Protein AF-A0A2J8BA28-F1 (afdb_monomer)

InterPro domains:
  IPR006116 2-5OAS/ClassI-CCAase, nucleotidyltransferase domain [cd05400] (15-157)
  IPR043519 Nucleotidyltransferase superfamily [G3DSA:3.30.460.10] (14-136)
  IPR043519 Nucleotidyltransferase superfamily [SSF81301] (4-135)

Structure (mmCIF, N/CA/C/O backbone):
data_AF-A0A2J8BA28-F1
#
_entry.id   AF-A0A2J8BA28-F1
#
loop_
_atom_site.group_PDB
_atom_site.id
_atom_site.type_symbol
_atom_site.label_atom_id
_atom_site.label_alt_id
_atom_site.label_comp_id
_atom_site.label_asym_id
_atom_site.label_entity_id
_atom_site.label_seq_id
_atom_site.pdbx_PDB_ins_code
_atom_site.Cartn_x
_atom_site.Cartn_y
_atom_site.Cartn_z
_atom_site.occupancy
_atom_site.B_iso_or_equiv
_atom_site.auth_seq_id
_atom_site.auth_comp_id
_atom_site.auth_asym_id
_atom_site.auth_atom_id
_atom_site.pdbx_PDB_model_num
ATOM 1 N N . MET A 1 1 ? 7.007 0.256 -25.181 1.00 85.31 1 MET A N 1
ATOM 2 C CA . MET A 1 1 ? 6.459 1.461 -24.519 1.00 85.31 1 MET A CA 1
ATOM 3 C C . MET A 1 1 ? 7.420 1.909 -23.429 1.00 85.31 1 MET A C 1
ATOM 5 O O . MET A 1 1 ? 7.260 1.535 -22.273 1.00 85.31 1 MET A O 1
ATOM 9 N N . ARG A 1 2 ? 8.411 2.719 -23.815 1.00 85.56 2 ARG A N 1
ATOM 10 C CA . ARG A 1 2 ? 9.458 3.209 -22.907 1.00 85.56 2 ARG A CA 1
ATOM 11 C C . ARG A 1 2 ? 8.907 3.965 -21.703 1.00 85.56 2 ARG A C 1
ATOM 13 O O . ARG A 1 2 ? 7.824 4.561 -21.773 1.00 85.56 2 ARG A O 1
ATOM 20 N N . LEU A 1 3 ? 9.704 3.984 -20.638 1.00 89.00 3 LEU A N 1
ATOM 21 C CA . LEU A 1 3 ? 9.390 4.611 -19.368 1.00 89.00 3 LEU A CA 1
ATOM 22 C C . LEU A 1 3 ? 8.894 6.047 -19.559 1.00 89.00 3 LEU A C 1
ATOM 24 O O . LEU A 1 3 ? 9.547 6.901 -20.162 1.00 89.00 3 LEU A O 1
ATOM 28 N N . ARG A 1 4 ? 7.736 6.324 -18.962 1.00 85.38 4 ARG A N 1
ATOM 29 C CA . ARG A 1 4 ? 7.157 7.665 -18.854 1.00 85.38 4 ARG A CA 1
ATOM 30 C C . ARG A 1 4 ? 7.049 8.055 -17.395 1.00 85.38 4 ARG A C 1
ATOM 32 O O . ARG A 1 4 ? 6.634 7.244 -16.567 1.00 85.38 4 ARG A O 1
ATOM 39 N N . ARG A 1 5 ? 7.377 9.314 -17.100 1.00 85.12 5 ARG A N 1
ATOM 40 C CA . ARG A 1 5 ? 7.100 9.892 -15.788 1.00 85.12 5 ARG A CA 1
ATOM 41 C C . ARG A 1 5 ? 5.606 10.102 -15.637 1.00 85.12 5 ARG A C 1
ATOM 43 O O . ARG A 1 5 ? 4.943 10.676 -16.495 1.00 85.12 5 ARG A O 1
ATOM 50 N N . TYR A 1 6 ? 5.114 9.618 -14.515 1.00 78.62 6 TYR A N 1
ATOM 51 C CA . TYR A 1 6 ? 3.730 9.703 -14.103 1.00 78.62 6 TYR A CA 1
ATOM 52 C C . TYR A 1 6 ? 3.668 10.626 -12.888 1.00 78.62 6 TYR A C 1
ATOM 54 O O . TYR A 1 6 ? 3.430 10.213 -11.747 1.00 78.62 6 TYR A O 1
ATOM 62 N N . ASP A 1 7 ? 3.979 11.892 -13.150 1.00 74.38 7 ASP A N 1
ATOM 63 C CA . ASP A 1 7 ? 3.896 12.959 -12.165 1.00 74.38 7 ASP A CA 1
ATOM 64 C C . ASP A 1 7 ? 2.427 13.381 -12.054 1.00 74.38 7 ASP A C 1
ATOM 66 O O . ASP A 1 7 ? 1.753 13.593 -13.057 1.00 74.38 7 ASP A O 1
ATOM 70 N N . ASN A 1 8 ? 1.906 13.472 -10.828 1.00 75.56 8 ASN A N 1
ATOM 71 C CA . ASN A 1 8 ? 0.516 13.859 -10.556 1.00 75.56 8 ASN A CA 1
ATOM 72 C C . ASN A 1 8 ? -0.584 12.951 -11.145 1.00 75.56 8 ASN A C 1
ATOM 74 O O . ASN A 1 8 ? -1.651 13.451 -11.484 1.00 75.56 8 ASN A O 1
ATOM 78 N N . VAL A 1 9 ? -0.375 11.627 -11.200 1.00 85.31 9 VAL A N 1
ATOM 79 C CA . VAL A 1 9 ? -1.410 10.684 -11.695 1.00 85.31 9 VAL A CA 1
ATOM 80 C C . VAL A 1 9 ? -2.738 10.819 -10.959 1.00 85.31 9 VAL A C 1
ATOM 82 O O . VAL A 1 9 ? -3.794 10.758 -11.576 1.00 85.31 9 VAL A O 1
ATOM 85 N N . ILE A 1 10 ? -2.682 11.012 -9.640 1.00 89.81 10 ILE A N 1
ATOM 86 C CA . ILE A 1 10 ? -3.861 11.297 -8.823 1.00 89.81 10 ILE A CA 1
ATOM 87 C C . ILE A 1 10 ? -4.051 12.821 -8.810 1.00 89.81 10 ILE A C 1
ATOM 89 O O . ILE A 1 10 ? -3.167 13.505 -8.280 1.00 89.81 10 ILE A O 1
ATOM 93 N N . PRO A 1 11 ? -5.153 13.364 -9.361 1.00 92.19 11 PRO A N 1
ATOM 94 C CA . PRO A 1 11 ? -5.393 14.806 -9.432 1.00 92.19 11 PRO A CA 1
ATOM 95 C C . PRO A 1 11 ? -5.398 15.499 -8.061 1.00 92.19 11 PRO A C 1
ATOM 97 O O . PRO A 1 11 ? -5.722 14.883 -7.045 1.00 92.19 11 PRO A O 1
ATOM 100 N N . ASN A 1 12 ? -5.062 16.794 -8.027 1.00 93.00 12 ASN A N 1
ATOM 101 C CA . ASN A 1 12 ? -4.996 17.583 -6.786 1.00 93.00 12 ASN A CA 1
ATOM 102 C C . ASN A 1 12 ? -6.308 17.560 -5.992 1.00 93.00 12 ASN A C 1
ATOM 104 O O . ASN A 1 12 ? -6.286 17.277 -4.800 1.00 93.00 12 ASN A O 1
ATOM 108 N N . ASP A 1 13 ? -7.443 17.781 -6.653 1.00 94.62 13 ASP A N 1
ATOM 109 C CA . ASP A 1 13 ? -8.761 17.800 -6.011 1.00 94.62 13 ASP A CA 1
ATOM 110 C C . ASP A 1 13 ? -9.117 16.443 -5.376 1.00 94.62 13 ASP A C 1
ATOM 112 O O . ASP A 1 13 ? -9.747 16.378 -4.318 1.00 94.62 13 ASP A O 1
ATOM 116 N N . ILE A 1 14 ? -8.668 15.344 -5.989 1.00 95.12 14 ILE A N 1
ATOM 117 C CA . ILE A 1 14 ? -8.808 13.997 -5.435 1.00 95.12 14 ILE A CA 1
ATOM 118 C C . ILE A 1 14 ? -7.892 13.817 -4.221 1.00 95.12 14 ILE A C 1
ATOM 120 O O . ILE A 1 14 ? -8.341 13.309 -3.193 1.00 95.12 14 ILE A O 1
ATOM 124 N N . ARG A 1 15 ? -6.635 14.273 -4.289 1.00 94.81 15 ARG A N 1
ATOM 125 C CA . ARG A 1 15 ? -5.705 14.231 -3.145 1.00 94.81 15 ARG A CA 1
ATOM 126 C C . ARG A 1 15 ? -6.213 15.045 -1.956 1.00 94.81 15 ARG A C 1
ATOM 128 O O . ARG A 1 15 ? -6.083 14.590 -0.820 1.00 94.81 15 ARG A O 1
ATOM 135 N N . ASP A 1 16 ? -6.850 16.184 -2.203 1.00 96.56 16 ASP A N 1
ATOM 136 C CA . ASP A 1 16 ? -7.459 17.008 -1.157 1.00 96.56 16 ASP A CA 1
ATOM 137 C C . ASP A 1 16 ? -8.614 16.270 -0.466 1.00 96.56 16 ASP A C 1
ATOM 139 O O . ASP A 1 16 ? -8.685 16.234 0.767 1.00 96.56 16 ASP A O 1
ATOM 143 N N . LYS A 1 17 ? -9.476 15.589 -1.237 1.00 97.06 17 LYS A N 1
ATOM 144 C CA . LYS A 1 17 ? -10.536 14.723 -0.686 1.00 97.06 17 LYS A CA 1
ATOM 145 C C . LYS A 1 17 ? -9.962 13.566 0.130 1.00 97.06 17 LYS A C 1
ATOM 147 O O . LYS A 1 17 ? -10.473 13.285 1.216 1.00 97.06 17 LYS A O 1
ATOM 152 N N . VAL A 1 18 ? -8.911 12.909 -0.367 1.00 97.31 18 VAL A N 1
ATOM 153 C CA . VAL A 1 18 ? -8.211 11.830 0.350 1.00 97.31 18 VAL A CA 1
ATOM 154 C C . VAL A 1 18 ? -7.652 12.349 1.673 1.00 97.31 18 VAL A C 1
ATOM 156 O O . VAL A 1 18 ? -7.937 11.768 2.716 1.00 97.31 18 VAL A O 1
ATOM 159 N N . SER A 1 19 ? -6.934 13.473 1.658 1.00 97.31 19 SER A N 1
ATOM 160 C CA . SER A 1 19 ? -6.355 14.101 2.852 1.00 97.31 19 SER A CA 1
ATOM 161 C C . SER A 1 19 ? -7.423 14.469 3.885 1.00 97.31 19 SER A C 1
ATOM 163 O O . SER A 1 19 ? -7.298 14.135 5.065 1.00 97.31 19 SER A O 1
ATOM 165 N N . LEU A 1 20 ? -8.525 15.085 3.447 1.00 97.81 20 LEU A N 1
ATOM 166 C CA . LEU A 1 20 ? -9.645 15.430 4.323 1.00 97.81 20 LEU A CA 1
ATOM 167 C C . LEU A 1 20 ? -10.275 14.190 4.974 1.00 97.81 20 LEU A C 1
ATOM 169 O O . LEU A 1 20 ? -10.616 14.215 6.158 1.00 97.81 20 LEU A O 1
ATOM 173 N N . ARG A 1 21 ? -10.462 13.110 4.209 1.00 97.69 21 ARG A N 1
ATOM 174 C CA . ARG A 1 21 ? -11.076 11.870 4.707 1.00 97.69 21 ARG A CA 1
ATOM 175 C C . ARG A 1 21 ? -10.149 11.101 5.633 1.00 97.69 21 ARG A C 1
ATOM 177 O O . ARG A 1 21 ? -10.598 10.672 6.690 1.00 97.69 21 ARG A O 1
ATOM 184 N N . TYR A 1 22 ? -8.869 11.017 5.284 1.00 97.88 22 TYR A N 1
ATOM 185 C CA . TYR A 1 22 ? -7.823 10.479 6.145 1.00 97.88 22 TYR A CA 1
ATOM 186 C C . TYR A 1 22 ? -7.852 11.151 7.520 1.00 97.88 22 TYR A C 1
ATOM 188 O O . TYR A 1 22 ? -8.071 10.477 8.518 1.00 97.88 22 TYR A O 1
ATOM 196 N N . LYS A 1 23 ? -7.777 12.489 7.570 1.00 98.44 23 LYS A N 1
ATOM 197 C CA . LYS A 1 23 ? -7.794 13.259 8.827 1.00 98.44 23 LYS A CA 1
ATOM 198 C C . LYS A 1 23 ? -9.016 12.963 9.694 1.00 98.44 23 LYS A C 1
ATOM 200 O O . LYS A 1 23 ? -8.907 12.819 10.908 1.00 98.44 23 LYS A O 1
ATOM 205 N N . LYS A 1 24 ? -10.191 12.840 9.074 1.00 98.19 24 LYS A N 1
ATOM 206 C CA . LYS A 1 24 ? -11.442 12.496 9.767 1.00 98.19 24 LYS A CA 1
ATOM 207 C C . LYS A 1 24 ? -11.441 11.062 10.306 1.00 98.19 24 LYS A C 1
ATOM 209 O O . LYS A 1 24 ? -11.891 10.858 11.431 1.00 98.19 24 LYS A O 1
ATOM 214 N N . ILE A 1 25 ? -10.930 10.094 9.539 1.00 98.25 25 ILE A N 1
ATOM 215 C CA . ILE A 1 25 ? -10.741 8.704 9.992 1.00 98.25 25 ILE A CA 1
ATOM 216 C C . ILE A 1 25 ? -9.763 8.670 11.175 1.00 98.25 25 ILE A C 1
ATOM 218 O O . ILE A 1 25 ? -10.079 8.103 12.218 1.00 98.25 25 ILE A O 1
ATOM 222 N N . THR A 1 26 ? -8.617 9.340 11.05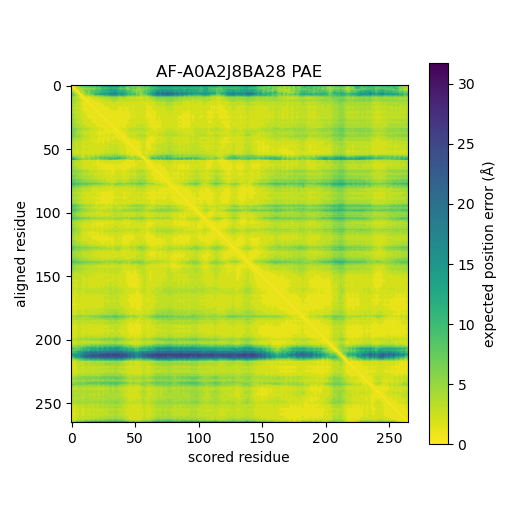9 1.00 98.56 26 THR A N 1
ATOM 223 C CA . THR A 1 26 ? -7.627 9.468 12.134 1.00 98.56 26 THR A CA 1
ATOM 224 C C . THR A 1 26 ? -8.247 10.051 13.399 1.00 98.56 26 THR A C 1
ATOM 226 O O . THR A 1 26 ? -8.114 9.475 14.476 1.00 98.56 26 THR A O 1
ATOM 229 N N . LYS A 1 27 ? -8.989 11.154 13.274 1.00 98.56 27 LYS A N 1
ATOM 230 C CA . LYS A 1 27 ? -9.634 11.824 14.405 1.00 98.56 27 LYS A CA 1
ATOM 231 C C . LYS A 1 27 ? -10.621 10.933 15.139 1.00 98.56 27 LYS A C 1
ATOM 233 O O . LYS A 1 27 ? -10.616 10.905 16.364 1.00 98.56 27 LYS A O 1
ATOM 238 N N . VAL A 1 28 ? -11.485 10.216 14.420 1.00 98.06 28 VAL A N 1
ATOM 239 C CA . VAL A 1 28 ? -12.506 9.387 15.075 1.00 98.06 28 VAL A CA 1
ATOM 240 C C . VAL A 1 28 ? -11.895 8.175 15.777 1.00 98.06 28 VAL A C 1
ATOM 242 O O . VAL A 1 28 ? -12.340 7.822 16.864 1.00 98.06 28 VAL A O 1
ATOM 245 N N . ILE A 1 29 ? -10.824 7.602 15.223 1.00 98.25 29 ILE A N 1
ATOM 246 C CA . ILE A 1 29 ? -10.046 6.554 15.896 1.00 98.25 29 ILE A CA 1
ATOM 247 C C . ILE A 1 29 ? -9.338 7.126 17.132 1.00 98.25 29 ILE A C 1
ATOM 249 O O . ILE A 1 29 ? -9.383 6.524 18.201 1.00 98.25 29 ILE A O 1
ATOM 253 N N . ASN A 1 30 ? -8.734 8.312 17.028 1.00 98.56 30 ASN A N 1
ATOM 254 C CA . ASN A 1 30 ? -8.081 8.970 18.160 1.00 98.56 30 ASN A CA 1
ATOM 255 C C . ASN A 1 30 ? -9.055 9.317 19.290 1.00 98.56 30 ASN A C 1
ATOM 257 O O . ASN A 1 30 ? -8.716 9.149 20.459 1.00 98.56 30 ASN A O 1
ATOM 261 N N . ARG A 1 31 ? -10.275 9.742 18.969 1.00 98.19 31 ARG A N 1
ATOM 262 C CA . ARG A 1 31 ? -11.314 9.972 19.979 1.00 98.19 31 ARG A CA 1
ATOM 263 C C . ARG A 1 31 ? -11.691 8.682 20.696 1.00 98.19 31 ARG A C 1
ATOM 265 O O . ARG A 1 31 ? -11.745 8.679 21.919 1.00 98.19 31 ARG A O 1
ATOM 272 N N . GLU A 1 32 ? -11.912 7.608 19.939 1.00 97.94 32 GLU A N 1
ATOM 273 C CA . GLU A 1 32 ? -12.349 6.318 20.484 1.00 97.94 32 GLU A CA 1
ATOM 274 C C . GLU A 1 32 ? -11.281 5.666 21.371 1.00 97.94 32 GLU A C 1
ATOM 276 O O . GLU A 1 32 ? -11.587 5.212 22.469 1.00 97.94 32 GLU A O 1
ATOM 281 N N . PHE A 1 33 ? -10.030 5.615 20.908 1.00 98.12 33 PHE A N 1
ATOM 282 C CA . PHE A 1 33 ? -8.997 4.793 21.547 1.00 98.12 33 PHE A CA 1
ATOM 283 C C . PHE A 1 33 ? -7.947 5.600 22.314 1.00 98.12 33 PHE A C 1
ATOM 285 O O . PHE A 1 33 ? -7.329 5.071 23.229 1.00 98.12 33 PHE A O 1
ATOM 292 N N . TRP A 1 34 ? -7.734 6.871 21.969 1.00 98.12 34 TRP A N 1
ATOM 293 C CA . TRP A 1 34 ? -6.687 7.710 22.567 1.00 98.12 34 TRP A CA 1
ATOM 294 C C . TRP A 1 34 ? -7.223 8.868 23.412 1.00 98.12 34 TRP A C 1
ATOM 296 O O . TRP A 1 34 ? -6.420 9.600 23.990 1.00 98.12 34 TRP A O 1
ATOM 306 N N . ASN A 1 35 ? -8.547 9.069 23.468 1.00 97.56 35 ASN A N 1
ATOM 307 C CA . ASN A 1 35 ? -9.167 10.264 24.048 1.00 97.56 35 ASN A CA 1
ATOM 308 C C . ASN A 1 35 ? -8.527 11.565 23.507 1.00 97.56 35 ASN A C 1
ATOM 310 O O . ASN A 1 35 ? -8.171 12.474 24.257 1.00 97.56 35 ASN A O 1
ATOM 314 N N . SER A 1 36 ? -8.307 11.619 22.188 1.00 98.19 36 SER A N 1
ATOM 315 C CA . SER A 1 36 ? -7.586 12.703 21.512 1.00 98.19 36 SER A CA 1
ATOM 316 C C . SER A 1 36 ? -8.351 13.239 20.304 1.00 98.19 36 SER A C 1
ATOM 318 O O . SER A 1 36 ? -8.960 12.494 19.542 1.00 98.19 36 SER A O 1
ATOM 320 N N . GLU A 1 37 ? -8.264 14.551 20.095 1.00 97.88 37 GLU A N 1
ATOM 321 C CA . GLU A 1 37 ? -8.871 15.271 18.967 1.00 97.88 37 GLU A CA 1
ATOM 322 C C . GLU A 1 37 ? -7.940 15.395 17.747 1.00 97.88 37 GLU A C 1
ATOM 324 O O . GLU A 1 37 ? -8.293 16.043 16.758 1.00 97.88 37 GLU A O 1
ATOM 329 N N . SER A 1 38 ? -6.739 14.807 17.810 1.00 98.12 38 SER A N 1
ATOM 330 C CA . SER A 1 38 ? -5.728 14.934 16.757 1.00 98.12 38 SER A CA 1
ATOM 331 C C . SER A 1 38 ? -6.186 14.315 15.435 1.00 98.12 38 SER A C 1
ATOM 333 O O . SER A 1 38 ? -6.630 13.170 15.377 1.00 98.12 38 SER A O 1
ATOM 335 N N . GLU A 1 39 ? -5.996 15.061 14.350 1.00 97.94 39 GLU A N 1
ATOM 336 C CA . GLU A 1 39 ? -6.265 14.635 12.970 1.00 97.94 39 GLU A CA 1
ATOM 337 C C . GLU A 1 39 ? -5.029 14.048 12.269 1.00 97.94 39 GLU A C 1
ATOM 339 O O . GLU A 1 39 ? -5.118 13.627 11.117 1.00 97.94 39 GLU A O 1
ATOM 344 N N . ILE A 1 40 ? -3.871 14.047 12.937 1.00 96.38 40 ILE A N 1
ATOM 345 C CA . ILE A 1 40 ? -2.577 13.683 12.333 1.00 96.38 40 ILE A CA 1
ATOM 346 C C . ILE A 1 40 ? -1.809 12.614 13.114 1.00 96.38 40 ILE A C 1
ATOM 348 O O . ILE A 1 40 ? -0.990 11.907 12.538 1.00 96.38 40 ILE A O 1
ATOM 352 N N . SER A 1 41 ? -2.049 12.489 14.419 1.00 97.69 41 SER A N 1
ATOM 353 C CA . SER A 1 41 ? -1.337 11.534 15.271 1.00 97.69 41 SER A CA 1
ATOM 354 C C . SER A 1 41 ? -1.882 10.114 15.093 1.00 97.69 41 SER A C 1
ATOM 356 O O . SER A 1 41 ? -3.041 9.935 14.721 1.00 97.69 41 SER A O 1
ATOM 358 N N . ASN A 1 42 ? -1.061 9.112 15.420 1.00 98.25 42 ASN A N 1
ATOM 359 C CA . ASN A 1 42 ? -1.451 7.698 15.546 1.00 98.25 42 ASN A CA 1
ATOM 360 C C . ASN A 1 42 ? -2.047 7.062 14.279 1.00 98.25 42 ASN A C 1
ATOM 362 O O . ASN A 1 42 ? -2.824 6.114 14.347 1.00 98.25 42 ASN A O 1
ATOM 366 N N . SER A 1 43 ? -1.690 7.568 13.105 1.00 98.06 43 SER A N 1
ATOM 367 C CA . SER A 1 43 ? -2.033 6.931 11.835 1.00 98.06 43 SER A CA 1
ATOM 368 C C . SER A 1 43 ? -0.984 7.254 10.786 1.00 98.06 43 SER A C 1
ATOM 370 O O . SER A 1 43 ? -0.318 8.288 10.874 1.00 98.06 43 SER A O 1
ATOM 372 N N . ILE A 1 44 ? -0.823 6.358 9.816 1.00 97.69 44 ILE A N 1
ATOM 373 C CA . ILE A 1 44 ? 0.164 6.485 8.745 1.00 97.69 44 ILE A CA 1
ATOM 374 C C . ILE A 1 44 ? -0.464 5.956 7.453 1.00 97.69 44 ILE A C 1
ATOM 376 O O . ILE A 1 44 ? -1.092 4.896 7.456 1.00 97.69 44 ILE A O 1
ATOM 380 N N . PHE A 1 45 ? -0.280 6.659 6.333 1.00 97.88 45 PHE A N 1
ATOM 381 C CA . PHE A 1 45 ? -0.526 6.065 5.017 1.00 97.88 45 PHE A CA 1
ATOM 382 C C . PHE A 1 45 ? 0.465 4.929 4.781 1.00 97.88 45 PHE A C 1
ATOM 384 O O . PHE A 1 45 ? 1.671 5.135 4.899 1.00 97.88 45 PHE A O 1
ATOM 391 N N . VAL A 1 46 ? -0.024 3.750 4.412 1.00 97.50 46 VAL A N 1
ATOM 392 C CA . VAL A 1 46 ? 0.813 2.581 4.120 1.00 97.50 46 VAL A CA 1
ATOM 393 C C . VAL A 1 46 ? 0.531 2.047 2.718 1.00 97.50 46 VAL A C 1
ATOM 395 O O . VAL A 1 46 ? -0.008 2.764 1.868 1.00 97.50 46 VAL A O 1
ATOM 398 N N . GLY A 1 47 ? 1.024 0.846 2.416 1.00 96.19 47 GLY A N 1
ATOM 399 C CA . GLY A 1 47 ? 0.849 0.227 1.111 1.00 96.19 47 GLY A CA 1
ATOM 400 C C . GLY A 1 47 ? 1.401 1.078 -0.030 1.00 96.19 47 GLY A C 1
ATOM 401 O O . GLY A 1 47 ? 2.462 1.697 0.089 1.00 96.19 47 GLY A O 1
ATOM 402 N N . SER A 1 48 ? 0.730 1.060 -1.180 1.00 96.44 48 SER A N 1
ATOM 403 C CA . SER A 1 48 ? 1.236 1.762 -2.372 1.00 96.44 48 SER A CA 1
ATOM 404 C C . SER A 1 48 ? 1.170 3.287 -2.243 1.00 96.44 48 SER A C 1
ATOM 406 O O . SER A 1 48 ? 2.029 3.988 -2.781 1.00 96.44 48 SER A O 1
ATOM 408 N N . TYR A 1 49 ? 0.195 3.806 -1.491 1.00 96.06 49 TYR A N 1
ATOM 409 C CA . TYR A 1 49 ? 0.068 5.239 -1.240 1.00 96.06 49 TYR A CA 1
ATOM 410 C C . TYR A 1 49 ? 1.208 5.730 -0.335 1.00 96.06 49 TYR A C 1
ATOM 412 O O . TYR A 1 49 ? 1.904 6.679 -0.690 1.00 96.06 49 TYR A O 1
ATOM 420 N N . GLY A 1 50 ? 1.487 5.018 0.765 1.00 96.00 50 GLY A N 1
ATOM 421 C CA . GLY A 1 50 ? 2.608 5.313 1.667 1.00 96.00 50 GLY A CA 1
ATOM 422 C C . GLY A 1 50 ? 3.985 5.173 1.009 1.00 96.00 50 GLY A C 1
ATOM 423 O O . GLY A 1 50 ? 4.882 5.976 1.259 1.00 96.00 50 GLY A O 1
ATOM 424 N N . ARG A 1 51 ? 4.152 4.204 0.098 1.00 96.56 51 ARG A N 1
ATOM 425 C CA . ARG A 1 51 ? 5.380 4.031 -0.706 1.00 96.56 51 ARG A CA 1
ATOM 426 C C . ARG A 1 51 ? 5.474 4.991 -1.896 1.00 96.56 51 ARG A C 1
ATOM 428 O O . ARG A 1 51 ? 6.453 4.950 -2.636 1.00 96.56 51 ARG A O 1
ATOM 435 N N . ASN A 1 52 ? 4.482 5.864 -2.090 1.00 95.19 52 ASN A N 1
ATOM 436 C CA . ASN A 1 52 ? 4.400 6.817 -3.198 1.00 95.19 52 ASN A CA 1
ATOM 437 C C . ASN A 1 52 ? 4.343 6.156 -4.596 1.00 95.19 52 ASN A C 1
ATOM 439 O O . ASN A 1 52 ? 4.589 6.817 -5.604 1.00 95.19 52 ASN A O 1
ATOM 443 N N . THR A 1 53 ? 3.990 4.871 -4.695 1.00 96.44 53 THR A N 1
ATOM 444 C CA . THR A 1 53 ? 3.898 4.112 -5.959 1.00 96.44 53 THR A CA 1
ATOM 445 C C . THR A 1 53 ? 2.466 3.979 -6.488 1.00 96.44 53 THR A C 1
ATOM 447 O O . THR A 1 53 ? 2.268 3.469 -7.590 1.00 96.44 53 THR A O 1
ATOM 450 N N . ALA A 1 54 ? 1.465 4.456 -5.742 1.00 95.56 54 ALA A N 1
ATOM 451 C CA . ALA A 1 54 ? 0.065 4.471 -6.166 1.00 95.56 54 ALA A CA 1
ATOM 452 C C . ALA A 1 54 ? -0.167 5.296 -7.448 1.00 95.56 54 ALA A C 1
ATOM 454 O O . ALA A 1 54 ? 0.443 6.350 -7.650 1.00 95.56 54 ALA A O 1
ATOM 455 N N . ILE A 1 55 ? -1.093 4.819 -8.287 1.00 94.62 55 ILE A N 1
ATOM 456 C CA . ILE A 1 55 ? -1.577 5.512 -9.49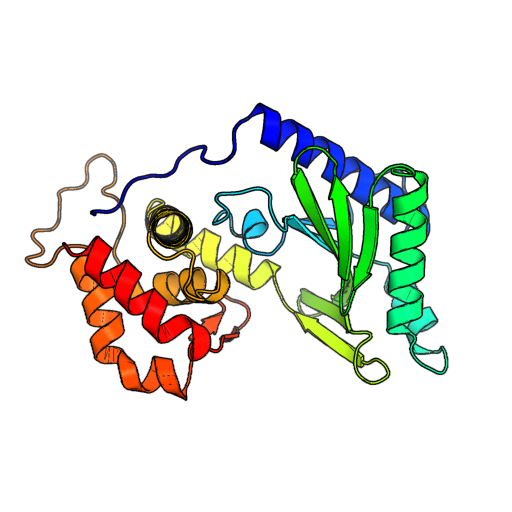6 1.00 94.62 55 ILE A CA 1
ATOM 457 C C . ILE A 1 55 ? -3.100 5.720 -9.508 1.00 94.62 55 ILE A C 1
ATOM 459 O O . ILE A 1 55 ? -3.631 6.340 -10.421 1.00 94.62 55 ILE A O 1
ATOM 463 N N . SER A 1 56 ? -3.802 5.217 -8.496 1.00 91.31 56 SER A N 1
ATOM 464 C CA . SER A 1 56 ? -5.249 5.332 -8.318 1.00 91.31 56 SER A CA 1
ATOM 465 C C . SER A 1 56 ? -5.572 5.508 -6.830 1.00 91.31 56 SER A C 1
ATOM 467 O O . SER A 1 56 ? -4.686 5.446 -5.977 1.00 91.31 56 SER A O 1
ATOM 469 N N . THR A 1 57 ? -6.849 5.734 -6.524 1.00 87.56 57 THR A N 1
ATOM 470 C CA . THR A 1 57 ? -7.386 5.839 -5.155 1.00 87.56 57 THR A CA 1
ATOM 471 C C . THR A 1 57 ? -8.259 4.647 -4.756 1.00 87.56 57 THR A C 1
ATOM 473 O O . THR A 1 57 ? -9.092 4.768 -3.857 1.00 87.56 57 THR A O 1
ATOM 476 N N . SER A 1 58 ? -8.112 3.522 -5.458 1.00 80.38 58 SER A N 1
ATOM 477 C CA . SER A 1 58 ? -8.643 2.230 -5.023 1.00 80.38 58 SER A CA 1
ATOM 478 C C . SER A 1 58 ? -7.700 1.673 -3.960 1.00 80.38 58 SER A C 1
ATOM 480 O O . SER A 1 58 ? -6.495 1.618 -4.208 1.00 80.38 58 SER A O 1
ATOM 482 N N . ASP A 1 59 ? -8.241 1.295 -2.806 1.00 85.56 59 ASP A N 1
ATOM 483 C CA . ASP A 1 59 ? -7.506 0.654 -1.708 1.00 85.56 59 ASP A CA 1
ATOM 484 C C . ASP A 1 59 ? -6.386 1.530 -1.106 1.00 85.56 59 ASP A C 1
ATOM 486 O O . ASP A 1 59 ? -5.203 1.195 -1.115 1.00 85.56 59 ASP A O 1
ATOM 490 N N . ILE A 1 60 ? -6.748 2.716 -0.599 1.00 96.81 60 ILE A N 1
ATOM 491 C CA . ILE A 1 60 ? -5.813 3.559 0.158 1.00 96.81 60 ILE A CA 1
ATOM 492 C C . ILE A 1 60 ? -5.626 2.969 1.556 1.00 96.81 60 ILE A C 1
ATOM 494 O O . ILE A 1 60 ? -6.483 3.117 2.430 1.00 96.81 60 ILE A O 1
ATOM 498 N N . ASP A 1 61 ? -4.476 2.345 1.770 1.00 97.62 61 ASP A N 1
ATOM 499 C CA . ASP A 1 61 ? -4.146 1.711 3.041 1.00 97.62 61 ASP A CA 1
ATOM 500 C C . ASP A 1 61 ? -3.764 2.742 4.117 1.00 97.62 61 ASP A C 1
ATOM 502 O O . ASP A 1 61 ? -2.878 3.586 3.929 1.00 97.62 61 ASP A O 1
ATOM 506 N N . ILE A 1 62 ? -4.400 2.642 5.282 1.00 98.06 62 ILE A N 1
ATOM 507 C CA . ILE A 1 62 ? -4.068 3.398 6.492 1.00 98.06 62 ILE A CA 1
ATOM 508 C C . ILE A 1 62 ? -3.740 2.405 7.597 1.00 98.06 62 ILE A C 1
ATOM 510 O O . ILE A 1 62 ? -4.584 1.595 7.969 1.00 98.06 62 ILE A O 1
ATOM 514 N N . LEU A 1 63 ? -2.562 2.529 8.198 1.00 98.62 63 LEU A N 1
ATOM 515 C CA . LEU A 1 63 ? -2.274 1.887 9.474 1.00 98.62 63 LEU A CA 1
ATOM 516 C C . LEU A 1 63 ? -2.697 2.832 10.599 1.00 98.62 63 LEU A C 1
ATOM 518 O O . LEU A 1 63 ? -2.201 3.954 10.685 1.00 98.62 63 LEU A O 1
ATOM 522 N N . ALA A 1 64 ? -3.621 2.390 11.448 1.00 98.62 64 ALA A N 1
ATOM 523 C CA . ALA A 1 64 ? -4.100 3.126 12.611 1.00 98.62 64 ALA A CA 1
ATOM 524 C C . ALA A 1 64 ? -3.469 2.547 13.881 1.00 98.62 64 ALA A C 1
ATOM 526 O O . ALA A 1 64 ? -3.768 1.420 14.273 1.00 98.62 64 ALA A O 1
ATOM 527 N N . VAL A 1 65 ? -2.588 3.312 14.520 1.00 98.62 65 VAL A N 1
ATOM 528 C CA . VAL A 1 65 ? -1.872 2.880 15.723 1.00 98.62 65 VAL A CA 1
ATOM 529 C C . VAL A 1 65 ? -2.797 3.025 16.925 1.00 98.62 65 VAL A C 1
ATOM 531 O O . VAL A 1 65 ? -3.276 4.119 17.218 1.00 98.62 65 VAL A O 1
ATOM 534 N N . LEU A 1 66 ? -3.046 1.930 17.632 1.00 98.69 66 LEU A N 1
ATOM 535 C CA . LEU A 1 66 ? -3.859 1.899 18.844 1.00 98.69 66 LEU A CA 1
ATOM 536 C C . LEU A 1 66 ? -2.968 1.808 20.096 1.00 98.69 66 LEU A C 1
ATOM 538 O O . LEU A 1 66 ? -1.819 1.362 19.991 1.00 98.69 66 LEU A O 1
ATOM 542 N N . PRO A 1 67 ? -3.461 2.216 21.281 1.00 98.19 67 PRO A N 1
ATOM 543 C CA . PRO A 1 67 ? -2.701 2.076 22.520 1.00 98.19 67 PRO A CA 1
ATOM 544 C C . PRO A 1 67 ? -2.370 0.610 22.807 1.00 98.19 67 PRO A C 1
ATOM 546 O O . PRO A 1 67 ? -3.199 -0.270 22.583 1.00 98.19 67 PRO A O 1
ATOM 549 N N . SER A 1 68 ? -1.198 0.335 23.380 1.00 96.69 68 SER A N 1
ATOM 550 C CA . SER A 1 68 ? -0.812 -1.029 23.776 1.00 96.69 68 SER A CA 1
ATOM 551 C C . SER A 1 68 ? -1.789 -1.653 24.778 1.00 96.69 68 SER A C 1
ATOM 553 O O . SER A 1 68 ? -2.086 -2.836 24.679 1.00 96.69 68 SER A O 1
ATOM 555 N N . ALA A 1 69 ? -2.379 -0.853 25.670 1.00 97.38 69 ALA A N 1
ATOM 556 C CA . ALA A 1 69 ? -3.402 -1.324 26.605 1.00 97.38 69 ALA A CA 1
ATOM 557 C C . ALA A 1 69 ? -4.639 -1.920 25.897 1.00 97.38 69 ALA A C 1
ATOM 559 O O . ALA A 1 69 ? -5.278 -2.828 26.426 1.00 97.38 69 ALA A O 1
ATOM 560 N N . GLU A 1 70 ? -4.967 -1.455 24.684 1.00 98.19 70 GLU A N 1
ATOM 561 C CA . GLU A 1 70 ? -6.043 -2.047 23.886 1.00 98.19 70 GLU A CA 1
ATOM 562 C C . GLU A 1 70 ? -5.648 -3.432 23.357 1.00 98.19 70 GLU A C 1
ATOM 564 O O . GLU A 1 70 ? -6.503 -4.316 23.302 1.00 98.19 70 GLU A O 1
ATOM 569 N N . PHE A 1 71 ? -4.369 -3.666 23.037 1.00 97.62 71 PHE A N 1
ATOM 570 C CA . PHE A 1 71 ? -3.891 -5.006 22.688 1.00 97.62 71 PHE A CA 1
ATOM 571 C C . PHE A 1 71 ? -4.119 -5.970 23.848 1.00 97.62 71 PHE A C 1
ATOM 573 O O . PHE A 1 71 ? -4.780 -6.986 23.654 1.00 97.62 71 PHE A O 1
ATOM 580 N N . ASP A 1 72 ? -3.668 -5.622 25.055 1.00 96.56 72 ASP A N 1
ATOM 581 C CA . ASP A 1 72 ? -3.843 -6.461 26.247 1.00 96.56 72 ASP A CA 1
ATOM 582 C C . ASP A 1 72 ? -5.329 -6.738 26.518 1.00 96.56 72 ASP A C 1
ATOM 584 O O . ASP A 1 72 ? -5.746 -7.881 26.742 1.00 96.56 72 ASP A O 1
ATOM 588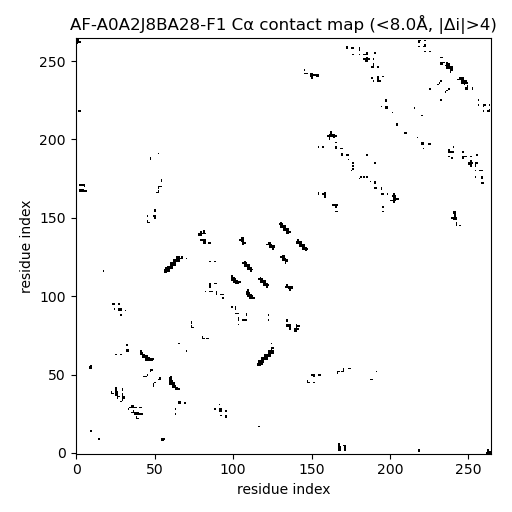 N N . ARG A 1 73 ? -6.161 -5.694 26.406 1.00 97.38 73 ARG A N 1
ATOM 589 C CA . ARG A 1 73 ? -7.609 -5.789 26.591 1.00 97.38 73 ARG A CA 1
ATOM 590 C C . ARG A 1 73 ? -8.252 -6.751 25.598 1.00 97.38 73 ARG A C 1
ATOM 592 O O . ARG A 1 73 ? -9.002 -7.623 26.027 1.00 97.38 73 ARG A O 1
ATOM 599 N N . TYR A 1 74 ? -7.987 -6.624 24.297 1.00 97.38 74 TYR A N 1
ATOM 600 C CA . TYR A 1 74 ? -8.568 -7.529 23.299 1.00 97.38 74 TYR A CA 1
ATOM 601 C C . TYR A 1 74 ? -7.965 -8.930 23.376 1.00 97.38 74 TYR A C 1
ATOM 603 O O . TYR A 1 74 ? -8.706 -9.903 23.287 1.00 97.38 74 TYR A O 1
ATOM 611 N N . ASN A 1 75 ? -6.654 -9.049 23.571 1.00 95.38 75 ASN A N 1
ATOM 612 C CA . ASN A 1 75 ? -5.953 -10.329 23.597 1.00 95.38 75 ASN A CA 1
ATOM 613 C C . ASN A 1 75 ? -6.370 -11.213 24.787 1.00 95.38 75 ASN A C 1
ATOM 615 O O . ASN A 1 75 ? -6.290 -12.433 24.698 1.00 95.38 75 ASN A O 1
ATOM 619 N N . SER A 1 76 ? -6.870 -10.614 25.873 1.00 96.06 76 SER A N 1
ATOM 620 C CA . SER A 1 76 ? -7.448 -11.352 27.006 1.00 96.06 76 SER A CA 1
ATOM 621 C C . SER A 1 76 ? -8.860 -11.909 26.754 1.00 96.06 76 SER A C 1
ATOM 623 O O . SER A 1 76 ? -9.357 -12.713 27.545 1.00 96.06 76 SER A O 1
ATOM 625 N N . LEU A 1 77 ? -9.536 -11.507 25.670 1.00 95.75 77 LEU A N 1
ATOM 626 C CA . LEU A 1 77 ? -10.889 -11.971 25.362 1.00 95.75 77 LEU A CA 1
ATOM 627 C C . LEU A 1 77 ? -10.878 -13.390 24.788 1.00 95.75 77 LEU A C 1
ATOM 629 O O . LEU A 1 77 ? -10.088 -13.721 23.909 1.00 95.75 77 LEU A O 1
ATOM 633 N N . SER A 1 78 ? -11.848 -14.208 25.196 1.00 93.69 78 SER A N 1
ATOM 634 C CA . SER A 1 78 ? -12.077 -15.517 24.579 1.00 93.69 78 SER A CA 1
ATOM 635 C C . SER A 1 78 ? -12.757 -15.408 23.207 1.00 93.69 78 SER A C 1
ATOM 637 O O . SER A 1 78 ? -13.624 -14.554 22.979 1.00 93.69 78 SER A O 1
ATOM 639 N N . GLY A 1 79 ? -12.426 -16.347 22.318 1.00 95.12 79 GLY A N 1
ATOM 640 C CA . GLY A 1 79 ? -12.935 -16.406 20.948 1.00 95.12 79 GLY A CA 1
ATOM 641 C C . GLY A 1 79 ? -12.165 -15.486 19.998 1.00 95.12 79 GLY A C 1
ATOM 642 O O . GLY A 1 79 ? -11.011 -15.152 20.239 1.00 95.12 79 GLY A O 1
ATOM 643 N N . ASN A 1 80 ? -12.809 -15.068 18.908 1.00 96.94 80 ASN A N 1
ATOM 644 C CA . ASN A 1 80 ? -12.177 -14.250 17.869 1.00 96.94 80 ASN A CA 1
ATOM 645 C C . ASN A 1 80 ? -12.083 -12.771 18.296 1.00 96.94 80 ASN A C 1
ATOM 647 O O . ASN A 1 80 ? -12.894 -11.927 17.898 1.00 96.94 80 ASN A O 1
ATOM 651 N N . ALA A 1 81 ? -11.114 -12.470 19.161 1.00 97.38 81 ALA A N 1
ATOM 652 C CA . ALA A 1 81 ? -10.834 -11.131 19.673 1.00 97.38 81 ALA A CA 1
ATOM 653 C C . ALA A 1 81 ? -10.506 -10.122 18.560 1.00 97.38 81 ALA A C 1
ATOM 655 O O . ALA A 1 81 ? -10.901 -8.959 18.631 1.00 97.38 81 ALA A O 1
ATOM 656 N N . GLN A 1 82 ? -9.847 -10.586 17.502 1.00 98.25 82 GLN A N 1
ATOM 657 C CA . GLN A 1 82 ? -9.459 -9.807 16.330 1.00 98.25 82 GLN A CA 1
ATOM 658 C C . GLN A 1 82 ? -10.685 -9.278 15.585 1.00 98.25 82 GLN A C 1
ATOM 660 O O . GLN A 1 82 ? -10.758 -8.093 15.265 1.00 98.25 82 GLN A O 1
ATOM 665 N N . SER A 1 83 ? -11.698 -10.128 15.386 1.00 98.12 83 SER A N 1
ATOM 666 C CA . SER A 1 83 ? -12.990 -9.710 14.837 1.00 98.12 83 SER A CA 1
ATOM 667 C C . SER A 1 83 ? -13.658 -8.653 15.719 1.00 98.12 83 SER A C 1
ATOM 669 O O . SER A 1 83 ? -14.139 -7.641 15.212 1.00 98.12 83 SER A O 1
ATOM 671 N N . ARG A 1 84 ? -13.630 -8.822 17.050 1.00 98.00 84 ARG A N 1
ATOM 672 C CA . ARG A 1 84 ? -14.193 -7.832 17.987 1.00 98.00 84 ARG A CA 1
ATOM 673 C C . ARG A 1 84 ? -13.489 -6.477 17.878 1.00 98.00 84 ARG A C 1
ATOM 675 O O . ARG A 1 84 ? -14.176 -5.461 17.823 1.00 98.00 84 ARG A O 1
ATOM 682 N N . LEU A 1 85 ? -12.158 -6.459 17.787 1.00 98.50 85 LEU A N 1
ATOM 683 C CA . LEU A 1 85 ? -11.387 -5.233 17.561 1.00 98.50 85 LEU A CA 1
ATOM 684 C C . LEU A 1 85 ? -11.793 -4.552 16.247 1.00 98.50 85 LEU A C 1
ATOM 686 O O . LEU A 1 85 ? -12.108 -3.361 16.241 1.00 98.50 85 LEU A O 1
ATOM 690 N N . LEU A 1 86 ? -11.855 -5.307 15.148 1.00 98.69 86 LEU A N 1
ATOM 691 C CA . LEU A 1 86 ? -12.251 -4.770 13.844 1.00 98.69 86 LEU A CA 1
ATOM 692 C C . LEU A 1 86 ? -13.675 -4.197 13.860 1.00 98.69 86 LEU A C 1
ATOM 694 O O . LEU A 1 86 ? -13.923 -3.146 13.269 1.00 98.69 86 LEU A O 1
ATOM 698 N N . GLN A 1 87 ? -14.611 -4.834 14.571 1.00 98.31 87 GLN A N 1
ATOM 699 C CA . GLN A 1 87 ? -15.970 -4.309 14.731 1.00 98.31 87 GLN A CA 1
ATOM 700 C C . GLN A 1 87 ? -16.008 -3.007 15.540 1.00 98.31 87 GLN A C 1
ATOM 702 O O . GLN A 1 87 ? -16.776 -2.110 15.188 1.00 98.31 87 GLN A O 1
ATOM 707 N N . SER A 1 88 ? -15.174 -2.864 16.572 1.00 98.31 88 SER A N 1
ATOM 708 C CA . SER A 1 88 ? -15.066 -1.614 17.336 1.00 98.31 88 SER A CA 1
ATOM 709 C C . SER A 1 88 ? -14.524 -0.471 16.478 1.00 98.31 88 SER A C 1
ATOM 711 O O . SER A 1 88 ? -15.139 0.591 16.417 1.00 98.31 88 SER A O 1
ATOM 713 N N . VAL A 1 89 ? -13.443 -0.708 15.727 1.00 98.50 89 VAL A N 1
ATOM 714 C CA . VAL A 1 89 ? -12.880 0.283 14.790 1.00 98.50 89 VAL A CA 1
ATOM 715 C C . VAL A 1 89 ? -13.908 0.663 13.723 1.00 98.50 89 VAL A C 1
ATOM 717 O O . VAL A 1 89 ? -14.149 1.845 13.471 1.00 98.50 89 VAL A O 1
ATOM 720 N N . ARG A 1 90 ? -14.601 -0.326 13.145 1.00 98.56 90 ARG A N 1
ATOM 721 C CA . ARG A 1 90 ? -15.707 -0.097 12.208 1.00 98.56 90 ARG A CA 1
ATOM 722 C C . ARG A 1 90 ? -16.799 0.781 12.815 1.00 98.56 90 ARG A C 1
ATOM 724 O O . ARG A 1 90 ? -17.268 1.706 12.150 1.00 98.56 90 ARG A O 1
ATOM 731 N N . LYS A 1 91 ? -17.234 0.483 14.042 1.00 98.38 91 LYS A N 1
ATOM 732 C CA . LYS A 1 91 ? -18.287 1.237 14.733 1.00 98.38 91 LYS A CA 1
ATOM 733 C C . LYS A 1 91 ? -17.865 2.690 14.941 1.00 98.38 91 LYS A C 1
ATOM 735 O O . LYS A 1 91 ? -18.664 3.572 14.637 1.00 98.38 91 LYS A O 1
ATOM 740 N N . ALA A 1 92 ? -16.623 2.930 15.363 1.00 97.75 92 ALA A N 1
ATOM 741 C CA . ALA A 1 92 ? -16.075 4.274 15.521 1.00 97.75 92 ALA A CA 1
ATOM 742 C C . ALA A 1 92 ? -16.134 5.059 14.200 1.00 97.75 92 ALA A C 1
ATOM 744 O O . ALA A 1 92 ? -16.736 6.129 14.136 1.00 97.75 92 ALA A O 1
ATOM 745 N N . ILE A 1 93 ? -15.626 4.492 13.099 1.00 98.12 93 ILE A N 1
ATOM 746 C CA . ILE A 1 93 ? -15.635 5.168 11.788 1.00 98.12 93 ILE A CA 1
ATOM 747 C C . ILE A 1 93 ? -17.069 5.453 11.305 1.00 98.12 93 ILE A C 1
ATOM 749 O O . ILE A 1 93 ? -17.345 6.529 10.763 1.00 98.12 93 ILE A O 1
ATOM 753 N N . LYS A 1 94 ? -18.011 4.531 11.549 1.00 97.31 94 LYS A N 1
ATOM 754 C CA . LYS A 1 94 ? -19.421 4.671 11.148 1.00 97.31 94 LYS A CA 1
ATOM 755 C C . LYS A 1 94 ? -20.118 5.876 11.789 1.00 97.31 94 LYS A C 1
ATOM 757 O O . LYS A 1 94 ? -21.041 6.402 11.175 1.00 97.31 94 LYS A O 1
ATOM 762 N N . VAL A 1 95 ? -19.660 6.353 12.951 1.00 93.25 95 VAL A N 1
ATOM 763 C CA . VAL A 1 95 ? -20.187 7.576 13.590 1.00 93.25 95 VAL A CA 1
ATOM 764 C C . VAL A 1 95 ? -19.969 8.805 12.703 1.00 93.25 95 VAL A C 1
ATOM 766 O O . VAL A 1 95 ? -20.864 9.631 12.561 1.00 93.25 95 VAL A O 1
ATOM 769 N N . THR A 1 96 ? -18.794 8.923 12.078 1.00 93.06 96 THR A N 1
ATOM 770 C CA . THR A 1 96 ? -18.455 10.074 11.218 1.00 93.06 96 THR A CA 1
ATOM 771 C C . THR A 1 96 ? -18.956 9.896 9.785 1.00 93.06 96 THR A C 1
ATOM 773 O O . THR A 1 96 ? -19.280 10.875 9.112 1.00 93.06 96 THR A O 1
ATOM 776 N N . TYR A 1 97 ? -19.054 8.651 9.318 1.00 94.25 97 TYR A N 1
ATOM 777 C CA . TYR A 1 97 ? -19.466 8.312 7.956 1.00 94.25 97 TYR A CA 1
ATOM 778 C C . TYR A 1 97 ? -20.693 7.386 7.931 1.00 94.25 97 TYR A C 1
ATOM 780 O O . TYR A 1 97 ? -20.616 6.260 7.426 1.00 94.25 97 TYR A O 1
ATOM 788 N N . PRO A 1 98 ? -21.857 7.836 8.443 1.00 93.31 98 PRO A N 1
ATOM 789 C CA . PRO A 1 98 ? -23.040 6.985 8.582 1.00 93.31 98 PRO A CA 1
ATOM 790 C C . PRO A 1 98 ? -23.578 6.490 7.234 1.00 93.31 98 PRO A C 1
ATOM 792 O O . PRO A 1 98 ? -24.082 5.371 7.154 1.00 93.31 98 PRO A O 1
ATOM 795 N N . ASN A 1 99 ? -23.391 7.263 6.162 1.00 93.44 99 ASN A N 1
ATOM 796 C CA . ASN A 1 99 ? -23.890 6.940 4.822 1.00 93.44 99 ASN A CA 1
ATOM 797 C C . ASN A 1 99 ? -22.884 6.169 3.949 1.00 93.44 99 ASN A C 1
ATOM 799 O O . ASN A 1 99 ? -23.232 5.758 2.847 1.00 93.44 99 ASN A O 1
ATOM 803 N N . SER A 1 100 ? -21.648 5.963 4.414 1.00 94.56 100 SER A N 1
ATOM 804 C CA . SER A 1 100 ? -20.637 5.198 3.674 1.00 94.56 100 SER A CA 1
ATOM 805 C C . SER A 1 100 ? -20.792 3.693 3.902 1.00 94.56 100 SER A C 1
ATOM 807 O O . SER A 1 100 ? -21.234 3.250 4.971 1.00 94.56 100 SER A O 1
ATOM 809 N N . ASP A 1 101 ? -20.392 2.897 2.913 1.00 96.31 101 ASP A N 1
ATOM 810 C CA . ASP A 1 101 ? -20.299 1.444 3.057 1.00 96.31 101 ASP A CA 1
ATOM 811 C C . ASP A 1 101 ? -19.021 1.105 3.834 1.00 96.31 101 ASP A C 1
ATOM 813 O O . ASP A 1 101 ? -17.914 1.388 3.381 1.00 96.31 101 ASP A O 1
ATOM 817 N N . ILE A 1 102 ? -19.192 0.568 5.047 1.00 97.62 102 ILE A N 1
ATOM 818 C CA . ILE A 1 102 ? -18.096 0.278 5.976 1.00 97.62 102 ILE A CA 1
ATOM 819 C C . ILE A 1 102 ? -18.202 -1.166 6.444 1.00 97.62 102 ILE A C 1
ATOM 821 O O . ILE A 1 102 ? -19.214 -1.563 7.041 1.00 97.62 102 ILE A O 1
ATOM 825 N N . ARG A 1 103 ? -17.138 -1.940 6.222 1.00 97.25 103 ARG A N 1
ATOM 826 C CA . ARG A 1 103 ? -17.092 -3.384 6.488 1.00 97.25 103 ARG A CA 1
ATOM 827 C C . ARG A 1 103 ? -15.795 -3.754 7.188 1.00 97.25 103 ARG A C 1
ATOM 829 O O . ARG A 1 103 ? -14.738 -3.291 6.791 1.00 97.25 103 ARG A O 1
ATOM 836 N N . ALA A 1 104 ? -15.887 -4.593 8.211 1.00 96.50 104 ALA A N 1
ATOM 837 C CA . ALA A 1 104 ? -14.727 -5.298 8.742 1.00 96.50 104 ALA A CA 1
ATOM 838 C C . ALA A 1 104 ? -14.536 -6.565 7.900 1.00 96.50 104 ALA A C 1
ATOM 840 O O . ALA A 1 104 ? -15.497 -7.318 7.738 1.00 96.50 104 ALA A O 1
ATOM 841 N N . ASP A 1 105 ? -13.345 -6.764 7.345 1.00 93.50 105 ASP A N 1
ATOM 842 C CA . ASP A 1 105 ? -13.057 -7.825 6.380 1.00 93.50 105 ASP A CA 1
ATOM 843 C C . ASP A 1 105 ? -11.637 -8.361 6.588 1.00 93.50 105 ASP A C 1
ATOM 845 O O . ASP A 1 105 ? -10.657 -7.644 6.376 1.00 93.50 105 ASP A O 1
ATOM 849 N N . GLY A 1 106 ? -11.530 -9.614 7.039 1.00 96.12 106 GLY A N 1
ATOM 850 C CA . GLY A 1 106 ? -10.260 -10.288 7.300 1.00 96.12 106 GLY A CA 1
ATOM 851 C C . GLY A 1 106 ? -9.406 -9.559 8.337 1.00 96.12 106 GLY A C 1
ATOM 852 O O . GLY A 1 106 ? -9.510 -9.833 9.533 1.00 96.12 106 GLY A O 1
ATOM 853 N N . GLN A 1 107 ? -8.556 -8.649 7.872 1.00 97.75 107 GLN A N 1
ATOM 854 C CA . GLN A 1 107 ? -7.547 -7.936 8.658 1.00 97.75 107 GLN A CA 1
ATOM 855 C C . GLN A 1 107 ? -7.839 -6.440 8.818 1.00 97.75 107 GLN A C 1
ATOM 857 O O . GLN A 1 107 ? -7.236 -5.784 9.662 1.00 97.75 107 GLN A O 1
ATOM 862 N N . ILE A 1 108 ? -8.754 -5.889 8.020 1.00 98.19 108 ILE A N 1
ATOM 863 C CA . ILE A 1 108 ? -8.921 -4.441 7.875 1.00 98.19 108 ILE A CA 1
ATOM 864 C C . ILE A 1 108 ? -10.386 -4.019 7.983 1.00 98.19 108 ILE A C 1
ATOM 866 O O . ILE A 1 108 ? -11.313 -4.833 7.961 1.00 98.19 108 ILE A O 1
ATOM 870 N N . VAL A 1 109 ? -10.602 -2.713 8.109 1.00 98.56 109 VAL A N 1
ATOM 871 C CA . VAL A 1 109 ? -11.909 -2.074 7.957 1.00 98.56 109 VAL A CA 1
ATOM 872 C C . VAL A 1 109 ? -11.928 -1.292 6.647 1.00 98.56 109 VAL A C 1
ATOM 874 O O . VAL A 1 109 ? -11.255 -0.271 6.522 1.00 98.56 109 VAL A O 1
ATOM 877 N N . LYS A 1 110 ? -12.725 -1.749 5.678 1.00 98.06 110 LYS A N 1
ATOM 878 C CA . LYS A 1 110 ? -12.957 -1.060 4.402 1.00 98.06 110 LYS A CA 1
ATOM 879 C C . LYS A 1 110 ? -13.919 0.098 4.600 1.00 98.06 110 LYS A C 1
ATOM 881 O O . LYS A 1 110 ? -14.959 -0.074 5.239 1.00 98.06 110 LYS A O 1
ATOM 886 N N . VAL A 1 111 ? -13.605 1.244 4.007 1.00 97.75 111 VAL A N 1
ATOM 887 C CA . VAL A 1 111 ? -14.460 2.434 3.943 1.00 97.75 111 VAL A CA 1
ATOM 888 C C . VAL A 1 111 ? -14.610 2.834 2.479 1.00 97.75 111 VAL A C 1
ATOM 890 O O . VAL A 1 111 ? -13.707 3.423 1.886 1.00 97.75 111 VAL A O 1
ATOM 893 N N . ASN A 1 112 ? -15.768 2.527 1.904 1.00 96.75 112 ASN A N 1
ATOM 894 C CA . ASN A 1 112 ? -16.092 2.825 0.515 1.00 96.75 112 ASN A CA 1
ATOM 895 C C . ASN A 1 112 ? -16.909 4.119 0.433 1.00 96.75 112 ASN A C 1
ATOM 897 O O . ASN A 1 112 ? -18.003 4.225 1.004 1.00 96.75 112 ASN A O 1
ATOM 901 N N . PHE A 1 113 ? -16.390 5.102 -0.301 1.00 95.69 113 PHE A N 1
ATOM 902 C CA . PHE A 1 113 ? -17.099 6.341 -0.602 1.00 95.69 113 PHE A CA 1
ATOM 903 C C . PHE A 1 113 ? -17.808 6.259 -1.958 1.00 95.69 113 PHE A C 1
ATOM 905 O O . PHE A 1 113 ? -17.367 5.569 -2.874 1.00 95.69 113 PHE A O 1
ATOM 912 N N . SER A 1 114 ? -18.914 6.994 -2.099 1.00 94.25 114 SER A N 1
ATOM 913 C CA . SER A 1 114 ? -19.743 6.995 -3.314 1.00 94.25 114 SER A CA 1
ATOM 914 C C . SER A 1 114 ? -19.052 7.579 -4.550 1.00 94.25 114 SER A C 1
ATOM 916 O O . SER A 1 114 ? -19.502 7.338 -5.663 1.00 94.25 114 SER A O 1
ATOM 918 N N . ASP A 1 115 ? -17.966 8.330 -4.370 1.00 93.12 115 ASP A N 1
ATOM 919 C CA . ASP A 1 115 ? -17.149 8.893 -5.449 1.00 93.12 115 ASP A CA 1
ATOM 920 C C . ASP A 1 115 ? -15.977 7.984 -5.863 1.00 93.12 115 ASP A C 1
ATOM 922 O O . ASP A 1 115 ? -15.083 8.421 -6.583 1.00 93.12 115 ASP A O 1
ATOM 926 N N . GLY A 1 116 ? -15.968 6.728 -5.405 1.00 93.12 116 GLY A N 1
ATOM 927 C CA . GLY A 1 116 ? -14.999 5.710 -5.812 1.00 93.12 116 GLY A CA 1
ATOM 928 C C . GLY A 1 116 ? -13.685 5.705 -5.029 1.00 93.12 116 GLY A C 1
ATOM 929 O O . GLY A 1 116 ? -12.874 4.807 -5.235 1.00 93.12 116 GLY A O 1
ATOM 930 N N . ILE A 1 117 ? -13.461 6.651 -4.111 1.00 96.06 117 ILE A N 1
ATOM 931 C CA . ILE A 1 117 ? -12.319 6.584 -3.186 1.00 96.06 117 ILE A CA 1
ATOM 932 C C . ILE A 1 117 ? -12.596 5.499 -2.141 1.00 96.06 117 ILE A C 1
ATOM 934 O O . ILE A 1 117 ? -13.671 5.466 -1.534 1.00 96.06 117 ILE A O 1
ATOM 938 N N . GLN A 1 118 ? -11.607 4.647 -1.896 1.00 97.06 118 GLN A N 1
ATOM 939 C CA . GLN A 1 118 ? -11.694 3.560 -0.927 1.00 97.06 118 GLN A CA 1
ATOM 940 C C . GLN A 1 118 ? -10.515 3.628 0.037 1.00 97.06 118 GLN A C 1
ATOM 942 O O . GLN A 1 118 ? -9.392 3.912 -0.375 1.00 97.06 118 GLN A O 1
ATOM 947 N N . PHE A 1 119 ? -10.781 3.377 1.316 1.00 98.00 119 PHE A N 1
ATOM 948 C CA . PHE A 1 119 ? -9.745 3.237 2.334 1.00 98.00 119 PHE A CA 1
ATOM 949 C C . PHE A 1 119 ? -9.803 1.854 2.969 1.00 98.00 119 PHE A C 1
ATOM 951 O O . PHE A 1 119 ? -10.892 1.366 3.276 1.00 98.00 119 PHE A O 1
ATOM 958 N N . GLU A 1 120 ? -8.637 1.280 3.239 1.00 98.38 120 GLU A N 1
ATOM 959 C CA . GLU A 1 120 ? -8.478 0.087 4.066 1.00 98.38 120 GLU A CA 1
ATOM 960 C C . GLU A 1 120 ? -7.770 0.484 5.361 1.00 98.38 120 GLU A C 1
ATOM 962 O O . GLU A 1 120 ? -6.612 0.891 5.359 1.00 98.38 120 GLU A O 1
ATOM 967 N N . VAL A 1 121 ? -8.488 0.430 6.482 1.00 98.56 121 VAL A N 1
ATOM 968 C CA . VAL A 1 121 ? -7.950 0.811 7.791 1.00 98.56 121 VAL A CA 1
ATOM 969 C C . VAL A 1 121 ?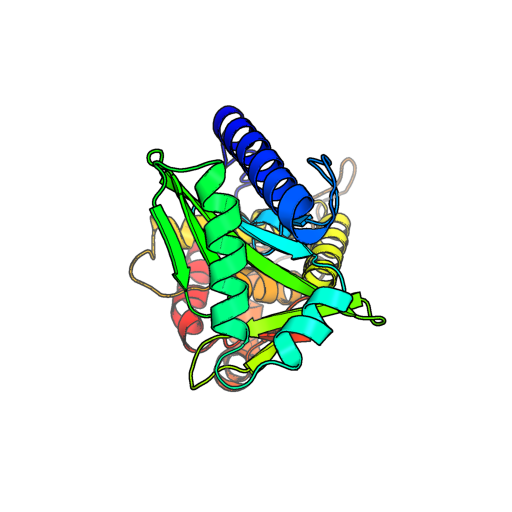 -7.488 -0.439 8.529 1.00 98.56 121 VAL A C 1
ATOM 971 O O . VAL A 1 121 ? -8.308 -1.269 8.923 1.00 98.56 121 VAL A O 1
ATOM 974 N N . LEU A 1 122 ? -6.182 -0.545 8.744 1.00 98.62 122 LEU A N 1
ATOM 975 C CA . LEU A 1 122 ? -5.518 -1.600 9.497 1.00 98.62 122 LEU A CA 1
ATOM 976 C C . LEU A 1 122 ? -5.246 -1.119 10.931 1.00 98.62 122 LEU A C 1
ATOM 978 O O . LEU A 1 122 ? -4.286 -0.374 11.145 1.00 98.62 122 LEU A O 1
ATOM 982 N N . PRO A 1 123 ? -6.062 -1.496 11.931 1.00 98.62 123 PRO A N 1
ATOM 983 C CA . PRO A 1 123 ? -5.715 -1.228 13.320 1.00 98.62 123 PRO A CA 1
ATOM 984 C C . PRO A 1 123 ? -4.493 -2.052 13.717 1.00 98.62 123 PRO A C 1
ATOM 986 O O . PRO A 1 123 ? -4.439 -3.252 13.456 1.00 98.62 123 PRO A O 1
ATOM 989 N N . ALA A 1 124 ? -3.519 -1.421 14.358 1.00 98.56 124 ALA A N 1
ATOM 990 C CA . ALA A 1 124 ? -2.279 -2.083 14.716 1.00 98.56 124 ALA A CA 1
ATOM 991 C C . ALA A 1 124 ? -1.663 -1.535 16.005 1.00 98.56 124 ALA A C 1
ATOM 993 O O . ALA A 1 124 ? -1.966 -0.429 16.452 1.00 98.56 124 ALA A O 1
ATOM 994 N N . PHE A 1 125 ? -0.755 -2.313 16.581 1.00 98.50 125 PHE A N 1
ATOM 995 C CA . PHE A 1 125 ? -0.069 -2.023 17.832 1.00 98.50 125 PHE A CA 1
ATOM 996 C C . PHE A 1 125 ? 1.431 -1.985 17.589 1.00 98.50 125 PHE A C 1
ATOM 998 O O . PHE A 1 125 ? 2.032 -2.991 17.199 1.00 98.50 125 PHE A O 1
ATOM 1005 N N . LYS A 1 126 ? 2.034 -0.817 17.817 1.00 97.75 126 LYS A N 1
ATOM 1006 C CA . LYS A 1 126 ? 3.467 -0.611 17.611 1.00 97.75 126 LYS A CA 1
ATOM 1007 C C . LYS A 1 126 ? 4.281 -1.438 18.607 1.00 97.75 126 LYS A C 1
ATOM 1009 O O . LYS A 1 126 ? 4.003 -1.409 19.803 1.00 97.75 126 LYS A O 1
ATOM 1014 N N . GLN A 1 127 ? 5.277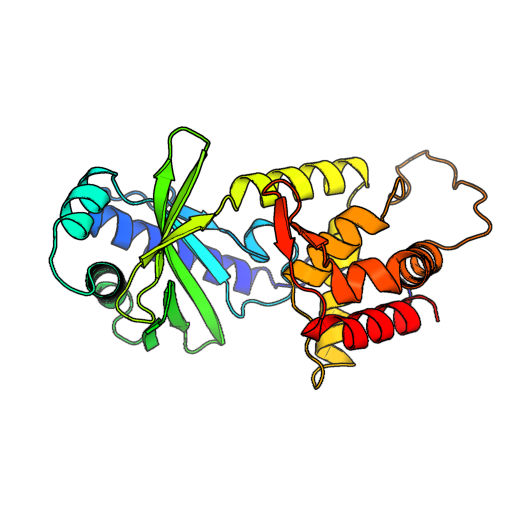 -2.154 18.100 1.00 96.69 127 GLN A N 1
ATOM 1015 C CA . GLN A 1 127 ? 6.232 -2.941 18.874 1.00 96.69 127 GLN A CA 1
ATOM 1016 C C . GLN A 1 127 ? 7.522 -2.152 19.122 1.00 96.69 127 GLN A C 1
ATOM 1018 O O . GLN A 1 127 ? 7.785 -1.125 18.490 1.00 96.69 127 GLN A O 1
ATOM 1023 N N . TRP A 1 128 ? 8.340 -2.635 20.058 1.00 94.06 128 TRP A N 1
ATOM 1024 C CA . TRP A 1 128 ? 9.603 -1.995 20.442 1.00 94.06 128 TRP A CA 1
ATOM 1025 C C . TRP A 1 128 ? 10.651 -1.999 19.317 1.00 94.06 128 TRP A C 1
ATOM 1027 O O . TRP A 1 128 ? 11.485 -1.100 19.262 1.00 94.06 128 TRP A O 1
ATOM 1037 N N . ASP A 1 129 ? 10.590 -2.980 18.414 1.00 92.25 129 ASP A N 1
ATOM 1038 C CA . ASP A 1 129 ? 11.481 -3.127 17.256 1.00 92.25 129 ASP A CA 1
ATOM 1039 C C . ASP A 1 129 ? 11.040 -2.280 16.044 1.00 92.25 129 ASP A C 1
ATOM 1041 O O . ASP A 1 129 ? 11.669 -2.311 14.987 1.00 92.25 129 ASP A O 1
ATOM 1045 N N . GLY A 1 130 ? 9.955 -1.511 16.190 1.00 92.31 130 GLY A N 1
ATOM 1046 C CA . GLY A 1 130 ? 9.373 -0.687 15.134 1.00 92.31 130 GLY A CA 1
ATOM 1047 C C . GLY A 1 130 ? 8.379 -1.416 14.227 1.00 92.31 130 GLY A C 1
ATOM 1048 O O . GLY A 1 130 ? 7.742 -0.755 13.407 1.00 92.31 130 GLY A O 1
ATOM 1049 N N . SER A 1 131 ? 8.201 -2.732 14.382 1.00 96.50 131 SER A N 1
ATOM 1050 C CA . SER A 1 131 ? 7.144 -3.484 13.702 1.00 96.50 131 SER A CA 1
ATOM 1051 C C . SER A 1 131 ? 5.767 -3.222 14.323 1.00 96.50 131 SER A C 1
ATOM 1053 O O . SER A 1 131 ? 5.614 -2.520 15.329 1.00 96.50 131 SER A O 1
ATOM 1055 N N . TYR A 1 132 ? 4.736 -3.777 13.698 1.00 98.38 132 TYR A N 1
ATOM 1056 C CA . TYR A 1 132 ? 3.346 -3.599 14.082 1.00 98.38 132 TYR A CA 1
ATOM 1057 C C . TYR A 1 132 ? 2.636 -4.940 14.159 1.00 98.38 132 TYR A C 1
ATOM 1059 O O . TYR A 1 132 ? 2.636 -5.691 13.188 1.00 98.38 132 TYR A O 1
ATOM 1067 N N . ILE A 1 133 ? 1.959 -5.198 15.278 1.00 98.19 133 ILE A N 1
ATOM 1068 C CA . ILE A 1 133 ? 1.044 -6.333 15.409 1.00 98.19 133 ILE A CA 1
ATOM 1069 C C . ILE A 1 133 ? -0.358 -5.902 14.983 1.00 98.19 133 ILE A C 1
ATOM 1071 O O . ILE A 1 133 ? -0.833 -4.856 15.420 1.00 98.19 133 ILE A O 1
ATOM 1075 N N . TYR A 1 134 ? -1.042 -6.702 14.169 1.00 98.38 134 TYR A N 1
ATOM 1076 C CA . TYR A 1 134 ? -2.377 -6.388 13.654 1.00 98.38 134 TYR A CA 1
ATOM 1077 C C . TYR A 1 134 ? -3.314 -7.607 13.676 1.00 98.38 134 TYR A C 1
ATOM 1079 O O . TYR A 1 134 ? -2.848 -8.753 13.692 1.00 98.38 134 TYR A O 1
ATOM 1087 N N . PRO A 1 135 ? -4.643 -7.394 13.727 1.00 98.31 135 PRO A N 1
ATOM 1088 C CA . PRO A 1 135 ? -5.610 -8.477 13.800 1.00 98.31 135 PRO A CA 1
ATOM 1089 C C . PRO A 1 135 ? -5.784 -9.163 12.446 1.00 98.31 135 PRO A C 1
ATOM 1091 O O . PRO A 1 135 ? -5.901 -8.515 11.413 1.00 98.31 135 PRO A O 1
ATOM 1094 N N . ASN A 1 136 ? -5.933 -10.480 12.461 1.00 98.19 136 ASN A N 1
ATOM 1095 C CA . ASN A 1 136 ? -6.516 -11.249 11.374 1.00 98.19 136 ASN A CA 1
ATOM 1096 C C . ASN A 1 136 ? -7.678 -12.056 11.944 1.00 98.19 136 ASN A C 1
ATOM 1098 O O . ASN A 1 136 ? -7.483 -12.887 12.820 1.00 98.19 136 ASN A O 1
ATOM 1102 N N . SER A 1 137 ? -8.896 -11.800 11.475 1.00 97.31 137 SER A N 1
ATOM 1103 C CA . SER A 1 137 ? -10.110 -12.460 11.971 1.00 97.31 137 SER A CA 1
ATOM 1104 C C . SER A 1 137 ? -10.423 -13.790 11.278 1.00 97.31 137 SER A C 1
ATOM 1106 O O . SER A 1 137 ? -11.370 -14.476 11.669 1.00 97.31 137 SER A O 1
ATOM 1108 N N . ASN A 1 138 ? -9.644 -14.180 10.268 1.00 96.75 138 ASN A N 1
ATOM 1109 C CA . ASN A 1 138 ? -9.849 -15.432 9.544 1.00 96.75 138 ASN A CA 1
ATOM 1110 C C . ASN A 1 138 ? -9.523 -16.660 10.413 1.00 96.75 138 ASN A C 1
ATOM 1112 O O . ASN A 1 138 ? -8.697 -16.591 11.318 1.00 96.75 138 ASN A O 1
ATOM 1116 N N . MET A 1 139 ? -10.160 -17.799 10.111 1.00 94.12 139 MET A N 1
ATOM 1117 C CA . MET A 1 139 ? -9.872 -19.109 10.732 1.00 94.12 139 MET A CA 1
ATOM 1118 C C . MET A 1 139 ? -9.868 -19.104 12.274 1.00 94.12 139 MET A C 1
ATOM 1120 O O . MET A 1 139 ? -9.048 -19.761 12.904 1.00 94.12 139 MET A O 1
ATOM 1124 N N . GLY A 1 140 ? -10.787 -18.360 12.895 1.00 92.31 140 GLY A N 1
ATOM 1125 C CA . GLY A 1 140 ? -10.904 -18.286 14.358 1.00 92.31 140 GLY A CA 1
ATOM 1126 C C . GLY A 1 140 ? -10.114 -17.148 15.009 1.00 92.31 140 GLY A C 1
ATOM 1127 O O . GLY A 1 140 ? -10.397 -16.822 16.159 1.00 92.31 140 GLY A O 1
ATOM 1128 N N . GLY A 1 141 ? -9.246 -16.475 14.254 1.00 96.44 141 GLY A N 1
ATOM 1129 C CA . GLY A 1 141 ? -8.543 -15.277 14.686 1.00 96.44 141 GLY A CA 1
ATOM 1130 C C . GLY A 1 141 ? -7.090 -15.536 15.083 1.00 96.44 141 GLY A C 1
ATOM 1131 O O . GLY A 1 141 ? -6.788 -16.474 15.816 1.00 96.44 141 GLY A O 1
ATOM 1132 N N . ASN A 1 142 ? -6.181 -14.685 14.615 1.00 97.38 142 ASN A N 1
ATOM 1133 C CA . ASN A 1 142 ? -4.790 -14.642 15.054 1.00 97.38 142 ASN A CA 1
ATOM 1134 C C . ASN A 1 142 ? -4.198 -13.236 14.890 1.00 97.38 142 ASN A C 1
ATOM 1136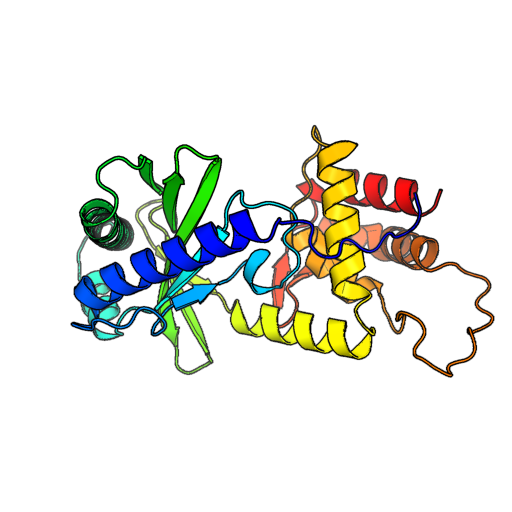 O O . ASN A 1 142 ? -4.722 -12.398 14.160 1.00 97.38 142 ASN A O 1
ATOM 1140 N N . TRP A 1 143 ? -3.092 -12.973 15.576 1.00 97.69 143 TRP A N 1
ATOM 1141 C CA . TRP A 1 143 ? -2.320 -11.745 15.406 1.00 97.69 143 TRP A CA 1
ATOM 1142 C C . TRP A 1 143 ? -1.181 -11.978 14.413 1.00 97.69 143 TRP A C 1
ATOM 1144 O O . TRP A 1 143 ? -0.533 -13.024 14.450 1.00 97.69 143 TRP A O 1
ATOM 1154 N N . LEU A 1 144 ? -0.952 -11.017 13.526 1.00 97.50 144 LEU A N 1
ATOM 1155 C CA . LEU A 1 144 ? 0.121 -11.033 12.529 1.00 97.50 144 LEU A CA 1
ATOM 1156 C C . LEU A 1 144 ? 1.044 -9.828 12.737 1.00 97.50 144 LEU A C 1
ATOM 1158 O O . LEU A 1 144 ? 0.683 -8.907 13.466 1.00 97.50 144 LEU A O 1
ATOM 1162 N N . SER A 1 145 ? 2.218 -9.835 12.101 1.00 96.62 145 SER A N 1
ATOM 1163 C CA . SER A 1 145 ? 3.194 -8.738 12.162 1.00 96.62 145 SER A CA 1
ATOM 1164 C C . SER A 1 145 ? 3.467 -8.145 10.779 1.00 96.62 145 SER A C 1
ATOM 1166 O O . SER A 1 145 ? 3.332 -8.837 9.769 1.00 96.62 145 SER A O 1
ATOM 1168 N N . THR A 1 146 ? 3.802 -6.857 10.726 1.00 96.62 146 THR A N 1
ATOM 1169 C CA . THR A 1 146 ? 4.215 -6.138 9.512 1.00 96.62 146 THR A CA 1
ATOM 1170 C C . THR A 1 146 ? 5.131 -4.961 9.859 1.00 96.62 146 THR A C 1
ATOM 1172 O O . THR A 1 146 ? 5.096 -4.448 10.979 1.00 96.62 146 THR A O 1
ATOM 1175 N N . ASN A 1 147 ? 5.936 -4.493 8.902 1.00 97.44 147 ASN A N 1
ATOM 1176 C CA . ASN A 1 147 ? 6.762 -3.293 9.053 1.00 97.44 147 ASN A CA 1
ATOM 1177 C C . ASN A 1 147 ? 6.681 -2.372 7.814 1.00 97.44 147 ASN A C 1
ATOM 1179 O O . ASN A 1 147 ? 7.652 -2.232 7.066 1.00 97.44 147 ASN A O 1
ATOM 1183 N N . PRO A 1 148 ? 5.529 -1.714 7.577 1.00 96.69 148 PRO A N 1
ATOM 1184 C CA . PRO A 1 148 ? 5.336 -0.871 6.399 1.00 96.69 148 PRO A CA 1
ATOM 1185 C C . PRO A 1 148 ? 6.227 0.377 6.400 1.00 96.69 148 PRO A C 1
ATOM 1187 O O . PRO A 1 148 ? 6.523 0.911 5.333 1.00 96.69 148 PRO A O 1
ATOM 1190 N N . GLU A 1 149 ? 6.669 0.861 7.565 1.00 97.19 149 GLU A N 1
ATOM 1191 C CA . GLU A 1 149 ? 7.609 1.987 7.641 1.00 97.19 149 GLU A CA 1
ATOM 1192 C C . GLU A 1 149 ? 8.984 1.608 7.081 1.00 97.19 149 GLU A C 1
ATOM 1194 O O . GLU A 1 149 ? 9.569 2.396 6.336 1.00 97.19 149 GLU A O 1
ATOM 1199 N N . ALA A 1 150 ? 9.476 0.394 7.360 1.00 97.75 150 ALA A N 1
ATOM 1200 C CA . ALA A 1 150 ? 10.715 -0.097 6.762 1.00 97.75 150 ALA A CA 1
ATOM 1201 C C . ALA A 1 150 ? 10.616 -0.147 5.228 1.00 97.75 150 ALA A C 1
ATOM 1203 O O . ALA A 1 150 ? 11.539 0.297 4.542 1.00 97.75 150 ALA A O 1
ATOM 1204 N N . GLU A 1 151 ? 9.474 -0.581 4.683 1.00 97.94 151 GLU A N 1
ATOM 1205 C CA . GLU A 1 151 ? 9.237 -0.563 3.234 1.00 97.94 151 GLU A CA 1
ATOM 1206 C C . GLU A 1 151 ? 9.235 0.841 2.645 1.00 97.94 151 GLU A C 1
ATOM 1208 O O . GLU A 1 151 ? 9.855 1.095 1.609 1.00 97.94 151 GLU A O 1
ATOM 1213 N N . GLN A 1 152 ? 8.562 1.778 3.309 1.00 98.19 152 GLN A N 1
ATOM 1214 C CA . GLN A 1 152 ? 8.529 3.170 2.877 1.00 98.19 152 GLN A CA 1
ATOM 1215 C C . GLN A 1 152 ? 9.913 3.805 2.897 1.00 98.19 152 GLN A C 1
ATOM 1217 O O . GLN A 1 152 ? 10.266 4.517 1.957 1.00 98.19 152 GLN A O 1
ATOM 1222 N N . ASN A 1 153 ? 10.699 3.545 3.941 1.00 98.31 153 ASN A N 1
ATOM 1223 C CA . ASN A 1 153 ? 12.048 4.077 4.077 1.00 98.31 153 ASN A CA 1
ATOM 1224 C C . ASN A 1 153 ? 12.967 3.513 2.989 1.00 98.31 153 ASN A C 1
ATOM 1226 O O . ASN A 1 153 ? 13.587 4.293 2.267 1.00 98.31 153 ASN A O 1
ATOM 1230 N N . ALA A 1 154 ? 12.954 2.195 2.771 1.00 98.56 154 ALA A N 1
ATOM 1231 C CA . ALA A 1 154 ? 13.752 1.559 1.727 1.00 98.56 154 ALA A CA 1
ATOM 1232 C C . ALA A 1 154 ? 13.396 2.083 0.323 1.00 98.56 154 ALA A C 1
ATOM 1234 O O . ALA A 1 154 ? 14.285 2.450 -0.452 1.00 98.56 154 ALA A O 1
ATOM 1235 N N . ILE A 1 155 ? 12.101 2.182 -0.004 1.00 98.56 155 ILE A N 1
ATOM 1236 C CA . ILE A 1 155 ? 11.648 2.762 -1.277 1.00 98.56 155 ILE A CA 1
ATOM 1237 C C . ILE A 1 155 ? 12.071 4.231 -1.388 1.00 98.56 155 ILE A C 1
ATOM 1239 O O . ILE A 1 155 ? 12.557 4.641 -2.441 1.00 98.56 155 ILE A O 1
ATOM 1243 N N . ARG A 1 156 ? 11.931 5.034 -0.325 1.00 98.50 156 ARG A N 1
ATOM 1244 C CA . ARG A 1 156 ? 12.309 6.457 -0.325 1.00 98.50 156 ARG A CA 1
ATOM 1245 C C . ARG A 1 156 ? 13.804 6.644 -0.578 1.00 98.50 156 ARG A C 1
ATOM 1247 O O . ARG A 1 156 ? 14.173 7.457 -1.423 1.00 98.50 156 ARG A O 1
ATOM 1254 N N . GLU A 1 157 ? 14.650 5.884 0.108 1.00 98.62 157 GLU A N 1
ATOM 1255 C CA . GLU A 1 157 ? 16.107 5.935 -0.038 1.00 98.62 157 GLU A CA 1
ATOM 1256 C C . GLU A 1 157 ? 16.547 5.525 -1.445 1.00 98.62 157 GLU A C 1
ATOM 1258 O O . GLU A 1 157 ? 17.291 6.254 -2.107 1.00 98.62 157 GLU A O 1
ATOM 1263 N N . LYS A 1 158 ? 16.029 4.400 -1.951 1.00 98.50 158 LYS A N 1
ATOM 1264 C CA . LYS A 1 158 ? 16.345 3.916 -3.299 1.00 98.50 158 LYS A CA 1
ATOM 1265 C C . LYS A 1 158 ? 15.785 4.835 -4.387 1.00 98.50 158 LYS A C 1
ATOM 1267 O O . LYS A 1 158 ? 16.411 5.018 -5.430 1.00 98.50 158 LYS A O 1
ATOM 1272 N N . ASN A 1 159 ? 14.640 5.472 -4.158 1.00 98.00 159 ASN A N 1
ATOM 1273 C CA . ASN A 1 159 ? 14.106 6.479 -5.070 1.00 98.00 159 ASN A CA 1
ATOM 1274 C C . ASN A 1 159 ? 14.956 7.757 -5.083 1.00 98.00 159 ASN A C 1
ATOM 1276 O O . ASN A 1 159 ? 15.175 8.330 -6.146 1.00 98.00 159 ASN A O 1
ATOM 1280 N N . SER A 1 160 ? 15.461 8.183 -3.923 1.00 97.75 160 SER A N 1
ATOM 1281 C CA . SER A 1 160 ? 16.369 9.329 -3.815 1.00 97.75 160 SER A CA 1
ATOM 1282 C C . SER A 1 160 ? 17.686 9.065 -4.553 1.00 97.75 160 SER A C 1
ATOM 1284 O O . SER A 1 160 ? 18.085 9.848 -5.417 1.00 97.75 160 SER A O 1
ATOM 1286 N N . SER A 1 161 ? 18.321 7.912 -4.306 1.00 97.19 161 SER A N 1
ATOM 1287 C CA . SER A 1 161 ? 19.576 7.546 -4.979 1.00 97.19 161 SER A CA 1
ATOM 1288 C C . SER A 1 161 ? 19.402 7.328 -6.483 1.00 97.19 161 SER A C 1
ATOM 1290 O O . SER A 1 161 ? 20.299 7.666 -7.252 1.00 97.19 161 SER A O 1
ATOM 1292 N N . SER A 1 162 ? 18.223 6.867 -6.912 1.00 96.81 162 SER A N 1
ATOM 1293 C CA . SER A 1 162 ? 17.873 6.711 -8.327 1.00 96.81 162 SER A CA 1
ATOM 1294 C C . SER A 1 162 ? 17.308 7.980 -8.994 1.00 96.81 162 SER A C 1
ATOM 1296 O O . SER A 1 162 ? 16.801 7.928 -10.118 1.00 96.81 162 SER A O 1
ATOM 1298 N N . ASN A 1 163 ? 17.395 9.141 -8.331 1.00 96.19 163 ASN A N 1
ATOM 1299 C CA . ASN A 1 163 ? 16.901 10.431 -8.828 1.00 96.19 163 ASN A CA 1
ATOM 1300 C C . ASN A 1 163 ? 15.433 10.380 -9.311 1.00 96.19 163 ASN A C 1
ATOM 1302 O O . ASN A 1 163 ? 15.075 10.950 -10.341 1.00 96.19 163 ASN A O 1
ATOM 1306 N N . GLY A 1 164 ? 14.580 9.643 -8.595 1.00 95.94 164 GLY A N 1
ATOM 1307 C CA . GLY A 1 164 ? 13.159 9.476 -8.907 1.00 95.94 164 GLY A CA 1
ATOM 1308 C C . GLY A 1 164 ? 12.821 8.328 -9.866 1.00 95.94 164 GLY A C 1
ATOM 1309 O O . GLY A 1 164 ? 11.639 8.114 -10.144 1.00 95.94 164 GLY A O 1
ATOM 1310 N N . LEU A 1 165 ? 13.817 7.599 -10.386 1.00 97.00 165 LEU A N 1
ATOM 1311 C CA . LEU A 1 165 ? 13.592 6.536 -11.369 1.00 97.00 165 LEU A CA 1
ATOM 1312 C C . LEU A 1 165 ? 12.766 5.384 -10.789 1.00 97.00 165 LEU A C 1
ATOM 1314 O O . LEU A 1 165 ? 11.812 4.954 -11.429 1.00 97.00 165 LEU A O 1
ATOM 1318 N N . LEU A 1 166 ? 13.072 4.937 -9.566 1.00 98.25 166 LEU A N 1
ATOM 1319 C CA . LEU A 1 166 ? 12.383 3.812 -8.926 1.00 98.25 166 LEU A CA 1
ATOM 1320 C C . LEU A 1 166 ? 10.857 3.987 -8.911 1.00 98.25 166 LEU A C 1
ATOM 1322 O O . LEU A 1 166 ? 10.125 3.151 -9.439 1.00 98.25 166 LEU A O 1
ATOM 1326 N N . VAL A 1 167 ? 10.370 5.083 -8.324 1.00 97.56 167 VAL A N 1
ATOM 1327 C CA . VAL A 1 167 ? 8.928 5.335 -8.191 1.00 97.56 167 VAL A CA 1
ATOM 1328 C C . VAL A 1 167 ? 8.281 5.557 -9.556 1.00 97.56 167 VAL A C 1
ATOM 1330 O O . VAL A 1 167 ? 7.166 5.079 -9.783 1.00 97.56 167 VAL A O 1
ATOM 1333 N N . ALA A 1 168 ? 8.968 6.239 -10.479 1.00 97.44 168 ALA A N 1
ATOM 1334 C CA . ALA A 1 168 ? 8.466 6.429 -11.837 1.00 97.44 168 ALA A CA 1
ATOM 1335 C C . ALA A 1 168 ? 8.254 5.084 -12.548 1.00 97.44 168 ALA A C 1
ATOM 1337 O O . ALA A 1 168 ? 7.194 4.874 -13.140 1.00 97.44 168 ALA A O 1
ATOM 1338 N N . THR A 1 169 ? 9.203 4.153 -12.427 1.00 98.25 169 THR A N 1
ATOM 1339 C CA . THR A 1 169 ? 9.099 2.807 -12.999 1.00 98.25 169 THR A CA 1
ATOM 1340 C C . THR A 1 169 ? 7.956 2.014 -12.378 1.00 98.25 169 THR A C 1
ATOM 1342 O O . THR A 1 169 ? 7.131 1.474 -13.115 1.00 98.25 169 THR A O 1
ATOM 1345 N N . CYS A 1 170 ? 7.826 2.003 -11.046 1.00 98.19 170 CYS A N 1
ATOM 1346 C CA . CYS A 1 170 ? 6.721 1.308 -10.380 1.00 98.19 170 CYS A CA 1
ATOM 1347 C C . CYS A 1 170 ? 5.353 1.815 -10.860 1.00 98.19 170 CYS A C 1
ATOM 1349 O O . CYS A 1 170 ? 4.469 1.023 -11.198 1.00 98.19 170 CYS A O 1
ATOM 1351 N N . ARG A 1 171 ? 5.178 3.141 -10.945 1.00 97.75 171 ARG A N 1
ATOM 1352 C CA . ARG A 1 171 ? 3.943 3.754 -11.460 1.00 97.75 171 ARG A CA 1
ATOM 1353 C C . ARG A 1 171 ? 3.707 3.413 -12.926 1.00 97.75 171 ARG A C 1
ATOM 1355 O O . ARG A 1 171 ? 2.576 3.123 -13.307 1.00 97.75 171 ARG A O 1
ATOM 1362 N N . HIS A 1 172 ? 4.761 3.405 -13.738 1.00 97.56 172 HIS A N 1
ATOM 1363 C CA . HIS A 1 172 ? 4.659 3.080 -15.154 1.00 97.56 172 HIS A CA 1
ATOM 1364 C C . HIS A 1 172 ? 4.228 1.634 -15.395 1.00 97.56 172 HIS A C 1
ATOM 1366 O O . HIS A 1 172 ? 3.319 1.388 -16.186 1.00 97.56 172 HIS A O 1
ATOM 1372 N N . MET A 1 173 ? 4.796 0.688 -14.650 1.00 98.06 173 MET A N 1
ATOM 1373 C CA . MET A 1 173 ? 4.397 -0.718 -14.707 1.00 98.06 173 MET A CA 1
ATOM 1374 C C . MET A 1 173 ? 2.955 -0.929 -14.237 1.00 98.06 173 MET A C 1
ATOM 1376 O O . MET A 1 173 ? 2.218 -1.695 -14.857 1.00 98.06 173 MET A O 1
ATOM 1380 N N . ARG A 1 174 ? 2.518 -0.222 -13.184 1.00 97.38 174 ARG A N 1
ATOM 1381 C CA . ARG A 1 174 ? 1.115 -0.241 -12.731 1.00 97.38 174 ARG A CA 1
ATOM 1382 C C . ARG A 1 174 ? 0.173 0.292 -13.809 1.00 97.38 174 ARG A C 1
ATOM 1384 O O . ARG A 1 174 ? -0.843 -0.337 -14.078 1.00 97.38 174 ARG A O 1
ATOM 1391 N N . TYR A 1 175 ? 0.543 1.387 -14.476 1.00 96.00 175 TYR A N 1
ATOM 1392 C CA . TYR A 1 175 ? -0.236 1.932 -15.588 1.00 96.00 175 TYR A CA 1
ATOM 1393 C C . TYR A 1 175 ? -0.349 0.916 -16.728 1.00 96.00 175 TYR A C 1
ATOM 1395 O O . TYR A 1 175 ? -1.445 0.644 -17.210 1.00 96.00 175 TYR A O 1
ATOM 1403 N N . ILE A 1 176 ? 0.768 0.304 -17.137 1.00 97.06 176 ILE A N 1
ATOM 1404 C CA . ILE A 1 176 ? 0.752 -0.715 -18.190 1.00 97.06 176 ILE A CA 1
ATOM 1405 C C . ILE A 1 176 ? -0.179 -1.867 -17.814 1.00 97.06 176 ILE A C 1
ATOM 1407 O O . ILE A 1 176 ? -1.026 -2.263 -18.614 1.00 97.06 176 ILE A O 1
ATOM 1411 N N . ARG A 1 177 ? -0.040 -2.392 -16.596 1.00 97.00 177 ARG A N 1
ATOM 1412 C CA . ARG A 1 177 ? -0.897 -3.463 -16.087 1.00 97.00 177 ARG A CA 1
ATOM 1413 C C . ARG A 1 177 ? -2.374 -3.083 -16.193 1.00 97.00 177 ARG A C 1
ATOM 1415 O O . ARG A 1 177 ? -3.150 -3.852 -16.751 1.00 97.00 177 ARG A O 1
ATOM 1422 N N . ASP A 1 178 ? -2.749 -1.902 -15.708 1.00 95.00 178 ASP A N 1
ATOM 1423 C CA . ASP A 1 178 ? -4.153 -1.490 -15.599 1.00 95.00 178 ASP A CA 1
ATOM 1424 C C . ASP A 1 178 ? -4.799 -1.194 -16.964 1.00 95.00 178 ASP A C 1
ATOM 1426 O O . ASP A 1 178 ? -6.005 -1.390 -17.127 1.00 95.00 178 ASP A O 1
ATOM 1430 N N . HIS A 1 179 ? -4.003 -0.774 -17.955 1.00 95.25 179 HIS A N 1
ATOM 1431 C CA . HIS A 1 179 ? -4.490 -0.396 -19.285 1.00 95.25 179 HIS A CA 1
ATOM 1432 C C . HIS A 1 179 ? -4.352 -1.489 -20.354 1.00 95.25 179 HIS A C 1
ATOM 1434 O O . HIS A 1 179 ? -5.189 -1.553 -21.251 1.00 95.25 179 HIS A O 1
ATOM 1440 N N . TYR A 1 180 ? -3.334 -2.348 -20.269 1.00 97.00 180 TYR A N 1
ATOM 1441 C CA . TYR A 1 180 ? -3.013 -3.327 -21.318 1.00 97.00 180 TYR A CA 1
ATOM 1442 C C . TYR A 1 180 ? -3.150 -4.780 -20.855 1.00 97.00 180 TYR A C 1
ATOM 1444 O O . TYR A 1 180 ? -3.368 -5.665 -21.679 1.00 97.00 180 TYR A O 1
ATOM 1452 N N . PHE A 1 181 ? -3.072 -5.044 -19.546 1.00 97.38 181 PHE A N 1
ATOM 1453 C CA . PHE A 1 181 ? -3.082 -6.404 -18.992 1.00 97.38 181 PHE A CA 1
ATOM 1454 C C . PHE A 1 181 ? -4.083 -6.571 -17.844 1.00 97.38 181 PHE A C 1
ATOM 1456 O O . PHE A 1 181 ? -3.855 -7.352 -16.925 1.00 97.38 181 PHE A O 1
ATOM 1463 N N . LYS A 1 182 ? -5.224 -5.872 -17.908 1.00 94.00 182 LYS A N 1
ATOM 1464 C CA . LYS A 1 182 ? -6.240 -5.843 -16.840 1.00 94.00 182 LYS A CA 1
ATOM 1465 C C . LYS A 1 182 ? -6.814 -7.223 -16.475 1.00 94.00 182 LYS A C 1
ATOM 1467 O O . LYS A 1 182 ? -7.281 -7.412 -15.358 1.00 94.00 182 LYS A O 1
ATOM 1472 N N . SER A 1 183 ? -6.797 -8.183 -17.404 1.00 95.50 183 SER A N 1
ATOM 1473 C CA . SER A 1 183 ? -7.238 -9.567 -17.166 1.00 95.50 183 SER A CA 1
ATOM 1474 C C . SER A 1 183 ? -6.207 -10.430 -16.430 1.00 95.50 183 SER A C 1
ATOM 1476 O O . SER A 1 183 ? -6.539 -11.528 -15.989 1.00 95.50 183 SER A O 1
ATOM 1478 N N . TYR A 1 184 ? -4.968 -9.957 -16.291 1.00 97.19 184 TYR A N 1
ATOM 1479 C CA . TYR A 1 184 ? -3.889 -10.676 -15.630 1.00 97.19 184 TYR A CA 1
ATOM 1480 C C . TYR A 1 184 ? -3.700 -10.209 -14.188 1.00 97.19 184 TYR A C 1
ATOM 1482 O O . TYR A 1 184 ? -3.866 -9.037 -13.854 1.00 97.19 184 TYR A O 1
ATOM 1490 N N . THR A 1 185 ? -3.268 -11.125 -13.322 1.00 96.81 185 THR A N 1
ATOM 1491 C CA . THR A 1 185 ? -2.883 -10.773 -11.952 1.00 96.81 185 THR A CA 1
ATOM 1492 C C . THR A 1 185 ? -1.454 -10.239 -11.939 1.00 96.81 185 THR A C 1
ATOM 1494 O O . THR A 1 185 ? -0.539 -10.917 -12.390 1.00 96.81 185 THR A O 1
ATOM 1497 N N . LEU A 1 186 ? -1.252 -9.034 -11.404 1.00 97.94 186 LEU A N 1
ATOM 1498 C CA . LEU A 1 186 ? 0.069 -8.503 -11.059 1.00 97.94 186 LEU A CA 1
ATOM 1499 C C . LEU A 1 186 ? -0.037 -7.605 -9.829 1.00 97.94 186 LEU A C 1
ATOM 1501 O O . LEU A 1 186 ? -0.506 -6.463 -9.896 1.00 97.94 186 LEU A O 1
ATOM 1505 N N . SER A 1 187 ? 0.398 -8.149 -8.695 1.00 96.88 187 SER A N 1
ATOM 1506 C CA . SER A 1 187 ? 0.327 -7.455 -7.414 1.00 96.88 187 SER A CA 1
ATOM 1507 C C . SER A 1 187 ? 1.247 -6.234 -7.382 1.00 96.88 187 SER A C 1
ATOM 1509 O O . SER A 1 187 ? 2.368 -6.258 -7.890 1.00 96.88 187 SER A O 1
ATOM 1511 N N . GLY A 1 188 ? 0.788 -5.159 -6.741 1.00 97.12 188 GLY A N 1
ATOM 1512 C CA . GLY A 1 188 ? 1.568 -3.933 -6.599 1.00 97.12 188 GLY A CA 1
ATOM 1513 C C . GLY A 1 188 ? 2.867 -4.123 -5.808 1.00 97.12 188 GLY A C 1
ATOM 1514 O O . GLY A 1 188 ? 3.888 -3.564 -6.190 1.00 97.12 188 GLY A O 1
ATOM 1515 N N . ILE A 1 189 ? 2.857 -4.945 -4.749 1.00 97.38 189 ILE A N 1
ATOM 1516 C CA . ILE A 1 189 ? 4.081 -5.261 -3.992 1.00 97.38 189 ILE A CA 1
ATOM 1517 C C . ILE A 1 189 ? 5.079 -6.058 -4.844 1.00 97.38 189 ILE A C 1
ATOM 1519 O O . ILE A 1 189 ? 6.273 -5.826 -4.730 1.00 97.38 189 ILE A O 1
ATOM 1523 N N . VAL A 1 190 ? 4.618 -6.912 -5.770 1.00 98.56 190 VAL A N 1
ATOM 1524 C CA . VAL A 1 190 ? 5.513 -7.609 -6.713 1.00 98.56 190 VAL A CA 1
ATOM 1525 C C . VAL A 1 190 ? 6.209 -6.608 -7.629 1.00 98.56 190 VAL A C 1
ATOM 1527 O O . VAL A 1 190 ? 7.417 -6.712 -7.801 1.00 98.56 190 VAL A O 1
ATOM 1530 N N . ILE A 1 191 ? 5.479 -5.627 -8.175 1.00 98.75 191 ILE A N 1
ATOM 1531 C CA . ILE A 1 191 ? 6.079 -4.550 -8.980 1.00 98.75 191 ILE A CA 1
ATOM 1532 C C . ILE A 1 191 ? 7.125 -3.800 -8.153 1.00 98.75 191 ILE A C 1
ATOM 1534 O O . ILE A 1 191 ? 8.271 -3.683 -8.577 1.00 98.75 191 ILE A O 1
ATOM 1538 N N . ASP A 1 192 ? 6.745 -3.314 -6.971 1.00 98.56 192 ASP A N 1
ATOM 1539 C CA . ASP A 1 192 ? 7.614 -2.452 -6.170 1.00 98.56 192 ASP A CA 1
ATOM 1540 C C . ASP A 1 192 ? 8.889 -3.191 -5.719 1.00 98.56 192 ASP A C 1
ATOM 1542 O O . ASP A 1 192 ? 9.987 -2.651 -5.849 1.00 98.56 192 ASP A O 1
ATOM 1546 N N . SER A 1 193 ? 8.763 -4.445 -5.265 1.00 98.69 193 SER A N 1
ATOM 1547 C CA . SER A 1 193 ? 9.902 -5.294 -4.900 1.00 98.69 193 SER A CA 1
ATOM 1548 C C . SER A 1 193 ? 10.762 -5.644 -6.111 1.00 98.69 193 SER A C 1
ATOM 1550 O O . SER A 1 193 ? 11.983 -5.541 -6.039 1.00 98.69 193 SER A O 1
ATOM 1552 N N . PHE A 1 194 ? 10.154 -6.026 -7.239 1.00 98.81 194 PHE A N 1
ATOM 1553 C CA . PHE A 1 194 ? 10.896 -6.377 -8.449 1.00 98.81 194 PHE A CA 1
ATOM 1554 C C . PHE A 1 194 ? 11.756 -5.206 -8.919 1.00 98.81 194 PHE A C 1
ATOM 1556 O O . PHE A 1 194 ? 12.959 -5.366 -9.105 1.00 98.81 194 PHE A O 1
ATOM 1563 N N . VAL A 1 195 ? 11.165 -4.015 -9.059 1.00 98.75 195 VAL A N 1
ATOM 1564 C CA . VAL A 1 195 ? 11.892 -2.826 -9.518 1.00 98.75 195 VAL A CA 1
ATOM 1565 C C . VAL A 1 195 ? 12.982 -2.445 -8.515 1.00 98.75 195 VAL A C 1
ATOM 1567 O O . VAL A 1 195 ? 14.085 -2.108 -8.935 1.00 98.75 195 VAL A O 1
ATOM 1570 N N . TYR A 1 196 ? 12.721 -2.541 -7.206 1.00 98.75 196 TYR A N 1
ATOM 1571 C CA . TYR A 1 196 ? 13.720 -2.254 -6.171 1.00 98.75 196 TYR A CA 1
ATOM 1572 C C . TYR A 1 196 ? 14.995 -3.094 -6.326 1.00 98.75 196 TYR A C 1
ATOM 1574 O O . TYR A 1 196 ? 16.098 -2.548 -6.220 1.00 98.75 196 TYR A O 1
ATOM 1582 N N . HIS A 1 197 ? 14.849 -4.389 -6.624 1.00 98.38 197 HIS A N 1
ATOM 1583 C CA . HIS A 1 197 ? 15.979 -5.301 -6.831 1.00 98.38 197 HIS A CA 1
ATOM 1584 C C . HIS A 1 197 ? 16.597 -5.173 -8.232 1.00 98.38 197 HIS A C 1
ATOM 1586 O O . HIS A 1 197 ? 17.818 -5.190 -8.366 1.00 98.38 197 HIS A O 1
ATOM 1592 N N . ALA A 1 198 ? 15.777 -4.985 -9.270 1.00 98.31 198 ALA A N 1
ATOM 1593 C CA . ALA A 1 198 ? 16.211 -4.987 -10.669 1.00 98.31 198 ALA A CA 1
ATOM 1594 C C . ALA A 1 198 ? 16.856 -3.670 -11.137 1.00 98.31 198 ALA A C 1
ATOM 1596 O O . ALA A 1 198 ? 17.672 -3.675 -12.054 1.00 98.31 198 ALA A O 1
ATOM 1597 N N . ILE A 1 199 ? 16.509 -2.527 -10.529 1.00 97.06 199 ILE A N 1
ATOM 1598 C CA . ILE A 1 199 ? 16.960 -1.195 -10.980 1.00 97.06 199 ILE A CA 1
ATOM 1599 C C . ILE A 1 199 ? 18.485 -1.007 -10.907 1.00 97.06 199 ILE A C 1
ATOM 1601 O O . ILE A 1 199 ? 19.036 -0.150 -11.598 1.00 97.06 199 ILE A O 1
ATOM 1605 N N . GLY A 1 200 ? 19.187 -1.781 -10.071 1.00 94.69 200 GLY A N 1
ATOM 1606 C CA . GLY A 1 200 ? 20.636 -1.670 -9.914 1.00 94.69 200 GLY A CA 1
ATOM 1607 C C . GLY A 1 200 ? 21.070 -0.246 -9.544 1.00 94.69 200 GLY A C 1
ATOM 1608 O O . GLY A 1 200 ? 20.521 0.350 -8.610 1.00 94.69 200 GLY A O 1
ATOM 1609 N N . GLY A 1 201 ? 22.061 0.282 -10.267 1.00 93.69 201 GLY A N 1
ATOM 1610 C CA . GLY A 1 201 ? 22.558 1.656 -10.136 1.00 93.69 201 GLY A CA 1
ATOM 1611 C C . GLY A 1 201 ? 21.905 2.667 -11.083 1.00 93.69 201 GLY A C 1
ATOM 1612 O O . GLY A 1 201 ? 22.363 3.803 -11.139 1.00 93.69 201 GLY A O 1
ATOM 1613 N N . TRP A 1 202 ? 20.872 2.283 -11.841 1.00 94.75 202 TRP A N 1
ATOM 1614 C CA . TRP A 1 202 ? 20.230 3.197 -12.783 1.00 94.75 202 TRP A CA 1
ATOM 1615 C C . TRP A 1 202 ? 19.515 4.335 -12.066 1.00 94.75 202 TRP A C 1
ATOM 1617 O O . TRP A 1 202 ? 18.877 4.159 -11.024 1.00 94.75 202 TRP A O 1
ATOM 1627 N N . HIS A 1 203 ? 19.583 5.511 -12.676 1.00 94.75 203 HIS A N 1
ATOM 1628 C CA . HIS A 1 203 ? 18.905 6.701 -12.202 1.00 94.75 203 HIS A CA 1
ATOM 1629 C C . HIS A 1 203 ? 18.556 7.624 -13.360 1.00 94.75 203 HIS A C 1
ATOM 1631 O O . HIS A 1 203 ? 19.143 7.550 -14.440 1.00 94.75 203 HIS A O 1
ATOM 1637 N N . PHE A 1 204 ? 17.601 8.526 -13.141 1.00 93.31 204 PHE A N 1
ATOM 1638 C CA . PHE A 1 204 ? 17.419 9.618 -14.087 1.00 93.31 204 PHE A CA 1
ATOM 1639 C C . PHE A 1 204 ? 18.655 10.520 -14.079 1.00 93.31 204 PHE A C 1
ATOM 1641 O O . PHE A 1 204 ? 19.184 10.839 -13.010 1.00 93.31 204 PHE A O 1
ATOM 1648 N N . THR A 1 205 ? 19.082 10.958 -15.264 1.00 90.69 205 THR A N 1
ATOM 1649 C CA . THR A 1 205 ? 20.212 11.880 -15.427 1.00 90.69 205 THR A CA 1
ATOM 1650 C C . THR A 1 205 ? 20.000 13.126 -14.574 1.00 90.69 205 THR A C 1
ATOM 1652 O O . THR A 1 205 ? 18.928 13.743 -14.605 1.00 90.69 205 THR A O 1
ATOM 1655 N N . LYS A 1 206 ? 21.004 13.468 -13.772 1.00 90.31 206 LYS A N 1
ATOM 1656 C CA . LYS A 1 206 ? 21.008 14.674 -12.946 1.00 90.31 206 LYS A CA 1
ATOM 1657 C C . LYS A 1 206 ? 21.408 15.883 -13.790 1.00 90.31 206 LYS A C 1
ATOM 1659 O O . LYS A 1 206 ? 21.983 15.761 -14.868 1.00 90.31 206 LYS A O 1
ATOM 1664 N N . GLN A 1 207 ? 21.086 17.078 -13.309 1.00 87.69 207 GLN A N 1
ATOM 1665 C CA . GLN A 1 207 ? 21.518 18.301 -13.979 1.00 87.69 207 GLN A CA 1
ATOM 1666 C C . GLN A 1 207 ? 23.054 18.357 -14.022 1.00 87.69 207 GLN A C 1
ATOM 1668 O O . GLN A 1 207 ? 23.698 18.231 -12.985 1.00 87.69 207 GLN A O 1
ATOM 1673 N N . GLY A 1 208 ? 23.623 18.541 -15.216 1.00 85.12 208 GLY A N 1
ATOM 1674 C CA . GLY A 1 208 ? 25.077 18.599 -15.423 1.00 85.12 208 GLY A CA 1
ATOM 1675 C C . GLY A 1 208 ? 25.775 17.240 -15.520 1.00 85.12 208 GLY A C 1
ATOM 1676 O O . GLY A 1 208 ? 26.992 17.203 -15.651 1.00 85.12 208 GLY A O 1
ATOM 1677 N N . GLU A 1 209 ? 25.033 16.135 -15.472 1.00 88.50 209 GLU A N 1
ATOM 1678 C CA . GLU A 1 209 ? 25.587 14.798 -15.652 1.00 88.50 209 GLU A CA 1
ATOM 1679 C C . GLU A 1 209 ? 25.607 14.396 -17.132 1.00 88.50 209 GLU A C 1
ATOM 1681 O O . GLU A 1 209 ? 24.607 14.525 -17.846 1.00 88.50 209 GLU A O 1
ATOM 1686 N N . GLU A 1 210 ? 26.739 13.863 -17.587 1.00 81.25 210 GLU A N 1
ATOM 1687 C CA . GLU A 1 210 ? 26.848 13.261 -18.911 1.00 81.25 210 GLU A CA 1
ATOM 1688 C C . GLU A 1 210 ? 26.192 11.878 -18.935 1.00 81.25 210 GLU A C 1
ATOM 1690 O O . GLU A 1 210 ? 26.315 11.078 -18.007 1.00 81.25 210 GLU A O 1
ATOM 1695 N N . LYS A 1 211 ? 25.481 11.570 -20.023 1.00 76.31 211 LYS A N 1
ATOM 1696 C CA . LYS A 1 211 ? 24.867 10.251 -20.180 1.00 76.31 211 LYS A CA 1
ATOM 1697 C C . LYS A 1 211 ? 25.960 9.197 -20.319 1.00 76.31 211 LYS A C 1
ATOM 1699 O O . LYS A 1 211 ? 26.772 9.271 -21.237 1.00 76.31 211 LYS A O 1
ATOM 1704 N N . SER A 1 212 ? 25.923 8.187 -19.454 1.00 68.44 212 SER A N 1
ATOM 1705 C CA . SER A 1 212 ? 26.767 7.005 -19.608 1.00 68.44 212 SER A CA 1
ATOM 1706 C C . SER A 1 212 ? 26.493 6.331 -20.956 1.00 68.44 212 SER A C 1
ATOM 1708 O O . SER A 1 212 ? 25.335 6.123 -21.331 1.00 68.44 212 SER A O 1
ATOM 1710 N N . ALA A 1 213 ? 27.558 5.986 -21.682 1.00 64.81 213 ALA A N 1
ATOM 1711 C CA . ALA A 1 213 ? 27.503 5.230 -22.928 1.00 64.81 213 ALA A CA 1
ATOM 1712 C C . ALA A 1 213 ? 27.213 3.744 -22.637 1.00 64.81 213 ALA A C 1
ATOM 1714 O O . ALA A 1 213 ? 28.054 2.874 -22.845 1.00 64.81 213 ALA A O 1
ATOM 1715 N N . SER A 1 214 ? 26.027 3.450 -22.101 1.00 72.19 214 SER A N 1
ATOM 1716 C CA . SER A 1 214 ? 25.532 2.078 -21.984 1.00 72.19 214 SER A CA 1
ATOM 1717 C C . SER A 1 214 ? 25.005 1.617 -23.341 1.00 72.19 214 SER A C 1
ATOM 1719 O O . SER A 1 214 ? 24.214 2.319 -23.970 1.00 72.19 214 SER A O 1
ATOM 1721 N N . SER A 1 215 ? 25.414 0.426 -23.781 1.00 76.81 215 SER A N 1
ATOM 1722 C CA . SER A 1 215 ? 24.834 -0.238 -24.956 1.00 76.81 215 SER A CA 1
ATOM 1723 C C . SER A 1 215 ? 23.413 -0.750 -24.707 1.00 76.81 215 SER A C 1
ATOM 1725 O O . SER A 1 215 ? 22.682 -0.984 -25.662 1.00 76.81 215 SER A O 1
ATOM 1727 N N . MET A 1 216 ? 23.033 -0.914 -23.437 1.00 82.62 216 MET A N 1
ATOM 1728 C CA . MET A 1 216 ? 21.737 -1.433 -23.007 1.00 82.62 216 MET A CA 1
ATOM 1729 C C . MET A 1 216 ? 20.855 -0.295 -22.500 1.00 82.62 216 MET A C 1
ATOM 1731 O O . MET A 1 216 ? 21.329 0.558 -21.738 1.00 82.62 216 MET A O 1
ATOM 1735 N N . ILE A 1 217 ? 19.580 -0.283 -22.893 1.00 90.25 217 ILE A N 1
ATOM 1736 C CA . ILE A 1 217 ? 18.605 0.676 -22.356 1.00 90.25 217 ILE A CA 1
ATOM 1737 C C . ILE A 1 217 ? 18.017 0.177 -21.031 1.00 90.25 217 ILE A C 1
ATOM 1739 O O . ILE A 1 217 ? 18.032 -1.013 -20.725 1.00 90.25 217 ILE A O 1
ATOM 1743 N N . TYR A 1 218 ? 17.485 1.096 -20.226 1.00 94.31 218 TYR A N 1
ATOM 1744 C CA . TYR A 1 218 ? 16.980 0.789 -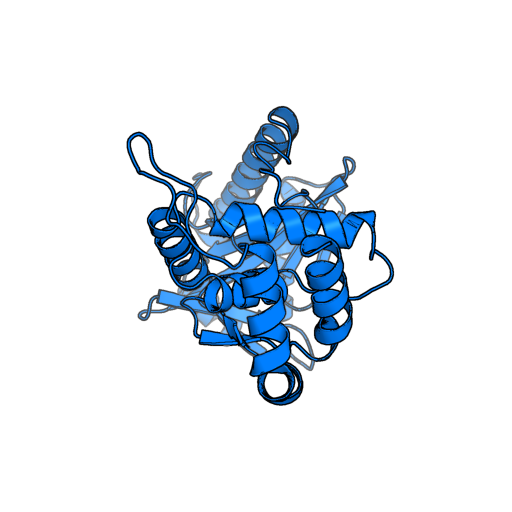18.886 1.00 94.31 218 TYR A CA 1
ATOM 1745 C C . TYR A 1 218 ? 15.920 -0.327 -18.882 1.00 94.31 218 TYR A C 1
ATOM 1747 O O . TYR A 1 218 ? 15.935 -1.207 -18.024 1.00 94.31 218 TYR A O 1
ATOM 1755 N N . GLU A 1 219 ? 15.015 -0.324 -19.855 1.00 96.12 219 GLU A N 1
ATOM 1756 C CA . GLU A 1 219 ? 13.950 -1.316 -19.966 1.00 96.12 219 GLU A CA 1
ATOM 1757 C C . GLU A 1 219 ? 14.484 -2.724 -20.280 1.00 96.12 219 GLU A C 1
ATOM 1759 O O . GLU A 1 219 ? 13.974 -3.706 -19.737 1.00 96.12 219 GLU A O 1
ATOM 1764 N N . GLU A 1 220 ? 15.554 -2.831 -21.073 1.00 95.44 220 GLU A N 1
ATOM 1765 C CA . GLU A 1 220 ? 16.244 -4.101 -21.336 1.00 95.44 220 GLU A CA 1
ATOM 1766 C C . GLU A 1 220 ? 16.926 -4.637 -20.076 1.00 95.44 220 GLU A C 1
ATOM 1768 O O . GLU A 1 220 ? 16.886 -5.838 -19.832 1.00 95.44 220 GLU A O 1
ATOM 1773 N N . VAL A 1 221 ? 17.486 -3.767 -19.228 1.00 95.56 221 VAL A N 1
ATOM 1774 C CA . VAL A 1 221 ? 18.076 -4.173 -17.939 1.00 95.56 221 VAL A CA 1
ATOM 1775 C C . VAL A 1 221 ? 17.028 -4.831 -17.043 1.00 95.56 221 VAL A C 1
ATOM 1777 O O . VAL A 1 221 ? 17.291 -5.881 -16.455 1.00 95.56 221 VAL A O 1
ATOM 1780 N N . LEU A 1 222 ? 15.822 -4.260 -16.970 1.00 98.19 222 LEU A N 1
ATOM 1781 C CA . LEU A 1 222 ? 14.725 -4.852 -16.201 1.00 98.19 222 LEU A CA 1
ATOM 1782 C C . LEU A 1 222 ? 14.281 -6.198 -16.792 1.00 98.19 222 LEU A C 1
ATOM 1784 O O . LEU A 1 222 ? 14.070 -7.157 -16.049 1.00 98.19 222 LEU A O 1
ATOM 1788 N N . LEU A 1 223 ? 14.148 -6.287 -18.118 1.00 98.25 223 LEU A N 1
ATOM 1789 C CA . LEU A 1 223 ? 13.758 -7.529 -18.787 1.00 98.25 223 LEU A CA 1
ATOM 1790 C C . LEU A 1 223 ? 14.821 -8.629 -18.621 1.00 98.25 223 LEU A C 1
ATOM 1792 O O . LEU A 1 223 ? 14.470 -9.777 -18.346 1.00 98.25 223 LEU A O 1
ATOM 1796 N N . ASN A 1 224 ? 16.104 -8.284 -18.720 1.00 97.50 224 ASN A N 1
ATOM 1797 C CA . ASN A 1 224 ? 17.212 -9.213 -18.507 1.00 97.50 224 ASN A CA 1
ATOM 1798 C C . ASN A 1 224 ? 17.235 -9.714 -17.065 1.00 97.50 224 ASN A C 1
ATOM 1800 O O . ASN A 1 224 ? 17.241 -10.923 -16.857 1.00 97.50 224 ASN A O 1
ATOM 1804 N N . TYR A 1 225 ? 17.087 -8.827 -16.072 1.00 98.25 225 TYR A N 1
ATOM 1805 C CA . TYR A 1 225 ? 16.976 -9.244 -14.672 1.00 98.25 225 TYR A CA 1
ATOM 1806 C C . TYR A 1 225 ? 15.837 -10.257 -14.462 1.00 98.25 225 TYR A C 1
ATOM 1808 O O . TYR A 1 225 ? 16.015 -11.251 -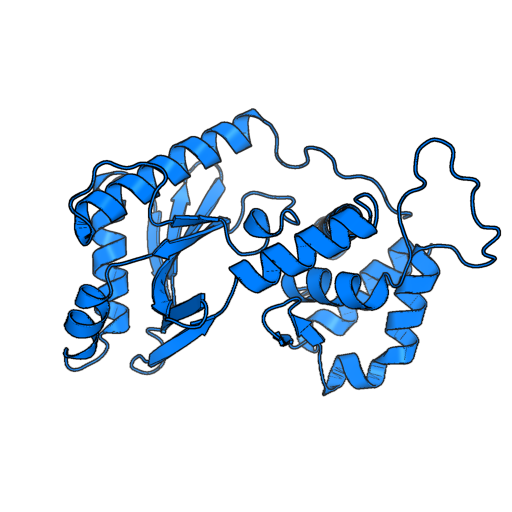13.759 1.00 98.25 225 TYR A O 1
ATOM 1816 N N . TYR A 1 226 ? 14.675 -10.046 -15.089 1.00 98.56 226 TYR A N 1
ATOM 1817 C CA . TYR A 1 226 ? 13.558 -10.994 -15.031 1.00 98.56 226 TYR A CA 1
ATOM 1818 C C . TYR A 1 226 ? 13.888 -12.359 -15.655 1.00 98.56 226 TYR A C 1
ATOM 1820 O O . TYR A 1 226 ? 13.535 -13.392 -15.080 1.00 98.56 226 TYR A O 1
ATOM 1828 N N . ASN A 1 227 ? 14.556 -12.374 -16.811 1.00 98.19 227 ASN A N 1
ATOM 1829 C CA . ASN A 1 227 ? 14.926 -13.608 -17.505 1.00 98.19 227 ASN A CA 1
ATOM 1830 C C . ASN A 1 227 ? 16.000 -14.386 -16.726 1.00 98.19 227 ASN A C 1
ATOM 1832 O O . ASN A 1 227 ? 15.826 -15.580 -16.463 1.00 98.19 227 ASN A O 1
ATOM 1836 N N . ASP A 1 228 ? 17.046 -13.689 -16.283 1.00 98.06 228 ASP A N 1
ATOM 1837 C CA . ASP A 1 228 ? 18.192 -14.256 -15.566 1.00 98.06 228 ASP A CA 1
ATOM 1838 C C . ASP A 1 228 ? 17.790 -14.817 -14.195 1.00 98.06 228 ASP A C 1
ATOM 1840 O O . ASP A 1 228 ? 18.343 -15.813 -13.733 1.00 98.06 228 ASP A O 1
ATOM 1844 N N . ASN A 1 229 ? 16.776 -14.223 -13.556 1.00 97.62 229 ASN A N 1
ATOM 1845 C CA . ASN A 1 229 ? 16.268 -14.652 -12.250 1.00 97.62 229 ASN A CA 1
ATOM 1846 C C . ASN A 1 229 ? 14.966 -15.464 -12.344 1.00 97.62 229 ASN A C 1
ATOM 1848 O O . ASN A 1 229 ? 14.288 -15.649 -11.334 1.00 97.62 229 ASN A O 1
ATOM 1852 N N . SER A 1 230 ? 14.598 -15.960 -13.530 1.00 95.75 230 SER A N 1
ATOM 1853 C CA . SER A 1 230 ? 13.313 -16.633 -13.784 1.00 95.75 230 SER A CA 1
ATOM 1854 C C . SER A 1 230 ? 12.996 -17.759 -12.794 1.00 95.75 230 SER A C 1
ATOM 1856 O O . SER A 1 230 ? 11.903 -17.779 -12.224 1.00 95.75 230 SER A O 1
ATOM 1858 N N . PHE A 1 231 ? 13.957 -18.653 -12.538 1.00 94.31 231 PHE A N 1
ATOM 1859 C CA . PHE A 1 231 ? 13.801 -19.747 -11.578 1.00 94.31 231 PHE A CA 1
ATOM 1860 C C . PHE A 1 231 ? 13.553 -19.221 -10.156 1.00 94.31 231 PHE A C 1
ATOM 1862 O O . PHE A 1 231 ? 12.570 -19.593 -9.518 1.00 94.31 231 PHE A O 1
ATOM 1869 N N . ASN A 1 232 ? 14.397 -18.306 -9.670 1.00 94.56 232 ASN A N 1
ATOM 1870 C CA . ASN A 1 232 ? 14.248 -17.765 -8.320 1.00 94.56 232 ASN A CA 1
ATOM 1871 C C . ASN A 1 232 ? 12.935 -16.983 -8.162 1.00 94.56 232 ASN A C 1
ATOM 1873 O O . ASN A 1 232 ? 12.239 -17.152 -7.171 1.00 94.56 232 ASN A O 1
ATOM 1877 N N . LEU A 1 233 ? 12.534 -16.192 -9.157 1.00 95.62 233 LEU A N 1
ATOM 1878 C CA . LEU A 1 233 ? 11.276 -15.447 -9.114 1.00 95.62 233 LEU A CA 1
ATOM 1879 C C . LEU A 1 233 ? 10.061 -16.382 -9.035 1.00 95.62 233 LEU A C 1
ATOM 1881 O O . LEU A 1 233 ? 9.162 -16.136 -8.237 1.00 95.62 233 LEU A O 1
ATOM 1885 N N . GLN A 1 234 ? 10.017 -17.456 -9.827 1.00 92.19 234 GLN A N 1
ATOM 1886 C CA . GLN A 1 234 ? 8.871 -18.375 -9.829 1.00 92.19 234 GLN A CA 1
ATOM 1887 C C . GLN A 1 234 ? 8.761 -19.198 -8.541 1.00 92.19 234 GLN A C 1
ATOM 1889 O O . GLN A 1 234 ? 7.649 -19.401 -8.051 1.00 92.19 234 GLN A O 1
ATOM 1894 N N . TRP A 1 235 ? 9.893 -19.657 -8.000 1.00 91.38 235 TRP A N 1
ATOM 1895 C CA . TRP A 1 235 ? 9.915 -20.640 -6.911 1.00 91.38 235 TRP A CA 1
ATOM 1896 C C . TRP A 1 235 ? 10.314 -20.054 -5.552 1.00 91.38 235 TRP A C 1
ATOM 1898 O O . TRP A 1 235 ? 9.746 -20.444 -4.536 1.00 91.38 235 TRP A O 1
ATOM 1908 N N . GLY A 1 236 ? 11.265 -19.118 -5.524 1.00 92.56 236 GLY A N 1
ATOM 1909 C CA . GLY A 1 236 ? 11.753 -18.443 -4.314 1.00 92.56 236 GLY A CA 1
ATOM 1910 C C . GLY A 1 236 ? 11.061 -17.110 -4.013 1.00 92.56 236 GLY A C 1
ATOM 1911 O O . GLY A 1 236 ? 11.029 -16.677 -2.865 1.00 92.56 236 GLY A O 1
ATOM 1912 N N . GLY A 1 237 ? 10.464 -16.469 -5.019 1.00 96.12 237 GLY A N 1
ATOM 1913 C CA . GLY A 1 237 ? 9.803 -15.176 -4.875 1.00 96.12 237 GLY A CA 1
ATOM 1914 C C . GLY A 1 237 ? 10.783 -14.009 -4.725 1.00 96.12 237 GLY A C 1
ATOM 1915 O O . GLY A 1 237 ? 11.874 -14.000 -5.293 1.00 96.12 237 GLY A O 1
ATOM 1916 N N . LEU A 1 238 ? 10.351 -12.978 -4.003 1.00 97.75 238 LEU A N 1
ATOM 1917 C CA . LEU A 1 238 ? 11.107 -11.756 -3.731 1.00 97.75 238 LEU A CA 1
ATOM 1918 C C . LEU A 1 238 ? 11.041 -11.408 -2.246 1.00 97.75 238 LEU A C 1
ATOM 1920 O O . LEU A 1 238 ? 10.163 -11.874 -1.525 1.00 97.75 238 LEU A O 1
ATOM 1924 N N . LYS A 1 239 ? 11.927 -10.513 -1.813 1.00 97.88 239 LYS A N 1
ATOM 1925 C CA . LYS A 1 239 ? 11.834 -9.857 -0.507 1.00 97.88 239 LYS A CA 1
ATOM 1926 C C . LYS A 1 239 ? 11.276 -8.450 -0.660 1.00 97.88 239 LYS A C 1
ATOM 1928 O O . LYS A 1 239 ? 11.748 -7.702 -1.523 1.00 97.88 239 LYS A O 1
ATOM 1933 N N . ALA A 1 240 ? 10.292 -8.099 0.163 1.00 97.81 240 ALA A N 1
ATOM 1934 C CA . ALA A 1 240 ? 9.803 -6.732 0.269 1.00 97.81 240 ALA A CA 1
ATOM 1935 C C . ALA A 1 240 ? 10.948 -5.796 0.714 1.00 97.81 240 ALA A C 1
ATOM 1937 O O . ALA A 1 240 ? 11.729 -6.170 1.596 1.00 97.81 240 ALA A O 1
ATOM 1938 N N . PRO A 1 241 ? 11.102 -4.605 0.102 1.00 97.81 241 PRO A N 1
ATOM 1939 C CA . PRO A 1 241 ? 12.153 -3.663 0.477 1.00 97.81 241 PRO A CA 1
ATOM 1940 C C . PRO A 1 241 ? 12.061 -3.319 1.963 1.00 97.81 241 PRO A C 1
ATOM 1942 O O . PRO A 1 241 ? 10.980 -3.011 2.433 1.00 97.81 241 PRO A O 1
ATOM 1945 N N . GLY A 1 242 ? 13.161 -3.354 2.713 1.00 97.31 242 GLY A N 1
ATOM 1946 C CA . GLY A 1 242 ? 13.198 -2.927 4.118 1.00 97.31 242 GLY A CA 1
ATOM 1947 C C . GLY A 1 242 ? 12.568 -3.890 5.135 1.00 97.31 242 GLY A C 1
ATOM 1948 O O . GLY A 1 242 ? 13.224 -4.193 6.125 1.00 97.31 242 GLY A O 1
ATOM 1949 N N . SER A 1 243 ? 11.339 -4.377 4.920 1.00 96.25 243 SER A N 1
ATOM 1950 C CA . SER A 1 243 ? 10.675 -5.329 5.834 1.00 96.25 243 SER A CA 1
ATOM 1951 C C . SER A 1 243 ? 11.204 -6.758 5.702 1.00 96.25 243 SER A C 1
ATOM 1953 O O . SER A 1 243 ? 11.167 -7.511 6.669 1.00 96.25 243 SER A O 1
ATOM 1955 N N . TYR A 1 244 ? 11.729 -7.125 4.527 1.00 96.62 244 TYR A N 1
ATOM 1956 C CA . TYR A 1 244 ? 12.176 -8.483 4.188 1.00 96.62 244 TYR A CA 1
ATOM 1957 C C . TYR A 1 244 ? 11.079 -9.556 4.264 1.00 96.62 244 TYR A C 1
ATOM 1959 O O . TYR A 1 244 ? 11.381 -10.757 4.263 1.00 96.62 244 TYR A O 1
ATOM 1967 N N . ASP A 1 245 ? 9.817 -9.127 4.249 1.00 96.12 245 ASP A N 1
ATOM 1968 C CA . ASP A 1 245 ? 8.672 -10.018 4.120 1.00 96.12 245 ASP A CA 1
ATOM 1969 C C . ASP A 1 245 ? 8.734 -10.768 2.780 1.00 96.12 245 ASP A C 1
ATOM 1971 O O . ASP A 1 245 ? 9.184 -10.235 1.756 1.00 96.12 245 ASP A O 1
ATOM 1975 N N . ASP A 1 246 ? 8.302 -12.030 2.788 1.00 97.12 246 ASP A N 1
ATOM 1976 C CA . ASP A 1 246 ? 8.248 -12.860 1.586 1.00 97.12 246 ASP A CA 1
ATOM 1977 C C . ASP A 1 246 ? 7.149 -12.389 0.632 1.00 97.12 246 ASP A C 1
ATOM 1979 O O . ASP A 1 246 ? 5.972 -12.285 0.979 1.00 97.12 246 ASP A O 1
ATOM 1983 N N . VAL A 1 247 ? 7.532 -12.156 -0.621 1.00 97.50 247 VAL A N 1
ATOM 1984 C CA . VAL A 1 247 ? 6.642 -11.718 -1.693 1.00 97.50 247 VAL A CA 1
ATOM 1985 C C . VAL A 1 247 ? 6.572 -12.811 -2.748 1.00 97.50 247 VAL A C 1
ATOM 1987 O O . VAL A 1 247 ? 7.471 -12.974 -3.574 1.00 97.50 247 VAL A O 1
ATOM 1990 N N . SER A 1 248 ? 5.467 -13.556 -2.750 1.00 96.81 248 SER A N 1
ATOM 1991 C CA . SER A 1 248 ? 5.218 -14.568 -3.777 1.00 96.81 248 SER A CA 1
ATOM 1992 C C . SER A 1 248 ? 4.970 -13.918 -5.138 1.00 96.81 248 SER A C 1
ATOM 1994 O O . SER A 1 248 ? 4.059 -13.103 -5.306 1.00 96.81 248 SER A O 1
ATOM 1996 N N . VAL A 1 249 ? 5.753 -14.323 -6.139 1.00 97.25 249 VAL A N 1
ATOM 1997 C CA . VAL A 1 249 ? 5.620 -13.837 -7.521 1.00 97.25 249 VAL A CA 1
ATOM 1998 C C . VAL A 1 249 ? 4.811 -14.808 -8.384 1.00 97.25 249 VAL A C 1
ATOM 2000 O O . VAL A 1 249 ? 4.355 -14.411 -9.448 1.00 97.25 249 VAL A O 1
ATOM 2003 N N . ALA A 1 250 ? 4.533 -16.034 -7.928 1.00 95.12 250 ALA A N 1
ATOM 2004 C CA . ALA A 1 250 ? 3.943 -17.110 -8.737 1.00 95.12 250 ALA A CA 1
ATOM 2005 C C . ALA A 1 250 ? 2.713 -16.678 -9.563 1.00 95.12 250 ALA A C 1
ATOM 2007 O O . ALA A 1 250 ? 2.685 -16.851 -10.779 1.00 95.12 250 ALA A O 1
ATOM 2008 N N . LYS A 1 251 ? 1.723 -16.025 -8.933 1.00 96.44 251 LYS A N 1
ATOM 2009 C CA . LYS A 1 251 ? 0.510 -15.534 -9.625 1.00 96.44 251 LYS A CA 1
ATOM 2010 C C . LYS A 1 251 ? 0.742 -14.294 -10.493 1.00 96.44 251 LYS A C 1
ATOM 2012 O O . LYS A 1 251 ? -0.080 -13.987 -11.346 1.00 96.44 251 LYS A O 1
ATOM 2017 N N . SER A 1 252 ? 1.819 -13.559 -10.233 1.00 98.25 252 SER A N 1
ATOM 2018 C CA . SER A 1 252 ? 2.173 -12.313 -10.920 1.00 98.25 252 SER A CA 1
ATOM 2019 C C . SER A 1 252 ? 3.203 -12.505 -12.035 1.00 98.25 252 SER A C 1
ATOM 2021 O O . SER A 1 252 ? 3.397 -11.597 -12.840 1.00 98.25 252 SER A O 1
ATOM 2023 N N . TYR A 1 253 ? 3.865 -13.664 -12.090 1.00 98.12 253 TYR A N 1
ATOM 2024 C CA . TYR A 1 253 ? 5.056 -13.897 -12.902 1.00 98.12 253 TYR A CA 1
ATOM 2025 C C . TYR A 1 253 ? 4.808 -13.710 -14.401 1.00 98.12 253 TYR A C 1
ATOM 2027 O O . TYR A 1 253 ? 5.592 -13.047 -15.083 1.00 98.12 253 TYR A O 1
ATOM 2035 N N . GLU A 1 254 ? 3.702 -14.259 -14.911 1.00 98.12 254 GLU A N 1
ATOM 2036 C CA . GLU A 1 254 ? 3.343 -14.141 -16.327 1.00 98.12 254 GLU A CA 1
ATOM 2037 C C . GLU A 1 254 ? 3.091 -12.677 -16.715 1.00 98.12 254 GLU A C 1
ATOM 2039 O O . GLU A 1 254 ? 3.634 -12.180 -17.703 1.00 98.12 254 GLU A O 1
ATOM 2044 N N . CYS A 1 255 ? 2.287 -11.972 -15.917 1.00 98.62 255 CYS A N 1
ATOM 2045 C CA . CYS A 1 255 ? 1.927 -10.583 -16.175 1.00 98.62 255 CYS A CA 1
ATOM 2046 C C . CYS A 1 255 ? 3.132 -9.647 -16.055 1.00 98.62 255 CYS A C 1
ATOM 2048 O O . CYS A 1 255 ? 3.316 -8.772 -16.897 1.00 98.62 255 CYS A O 1
ATOM 2050 N N . LEU A 1 256 ? 3.992 -9.876 -15.058 1.00 98.69 256 LEU A N 1
ATOM 2051 C CA . LEU A 1 256 ? 5.252 -9.157 -14.898 1.00 98.69 256 LEU A CA 1
ATOM 2052 C C . LEU A 1 256 ? 6.099 -9.248 -16.175 1.00 98.69 256 LEU A C 1
ATOM 2054 O O . LEU A 1 256 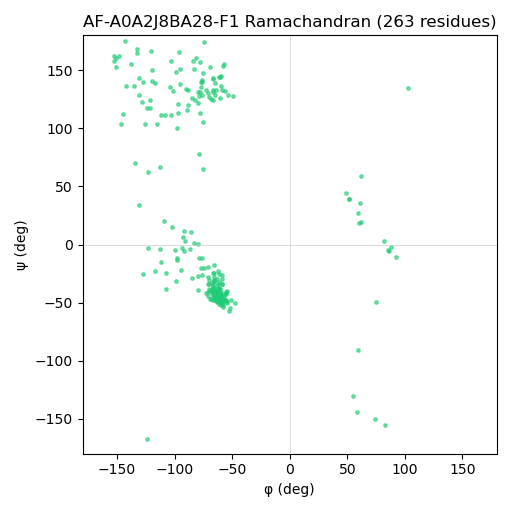? 6.522 -8.220 -16.699 1.00 98.69 256 LEU A O 1
ATOM 2058 N N . GLY A 1 257 ? 6.265 -10.451 -16.736 1.00 98.56 257 GLY A N 1
ATOM 2059 C CA . GLY A 1 257 ? 6.990 -10.644 -17.993 1.00 98.56 257 GLY A CA 1
ATOM 2060 C C . GLY A 1 257 ? 6.350 -9.923 -19.184 1.00 98.56 257 GLY A C 1
ATOM 2061 O O . GLY A 1 257 ? 7.061 -9.374 -20.021 1.00 98.56 257 GLY A O 1
ATOM 2062 N N . LYS A 1 258 ? 5.014 -9.876 -19.268 1.00 98.56 258 LYS A N 1
ATOM 2063 C CA . LYS A 1 258 ? 4.301 -9.136 -20.329 1.00 98.56 258 LYS A CA 1
ATOM 2064 C C . LYS A 1 258 ? 4.507 -7.631 -20.236 1.00 98.56 258 LYS A C 1
ATOM 2066 O O . LYS A 1 258 ? 4.794 -7.001 -21.248 1.00 98.56 258 LYS A O 1
ATOM 2071 N N . VAL A 1 259 ? 4.411 -7.077 -19.028 1.00 98.62 259 VAL A N 1
ATOM 2072 C CA . VAL A 1 259 ? 4.687 -5.658 -18.769 1.00 98.62 259 VAL A CA 1
ATOM 2073 C C . VAL A 1 259 ? 6.118 -5.312 -19.180 1.00 98.62 259 VAL A C 1
ATOM 2075 O O . VAL A 1 259 ? 6.320 -4.336 -19.895 1.00 98.62 259 VAL A O 1
ATOM 2078 N N . LEU A 1 260 ? 7.099 -6.126 -18.779 1.00 98.56 260 LEU A N 1
ATOM 2079 C CA . LEU A 1 260 ? 8.515 -5.881 -19.068 1.00 98.56 260 LEU A CA 1
ATOM 2080 C C . LEU A 1 260 ? 8.845 -5.972 -20.560 1.00 98.56 260 LEU A C 1
ATOM 2082 O O . LEU A 1 260 ? 9.535 -5.098 -21.076 1.00 98.56 260 LEU A O 1
ATOM 2086 N N . ARG A 1 261 ? 8.318 -6.978 -21.270 1.00 98.25 261 ARG A N 1
ATOM 2087 C CA . ARG A 1 261 ? 8.487 -7.081 -22.730 1.00 98.25 261 ARG A CA 1
ATOM 2088 C C . ARG A 1 261 ? 7.872 -5.883 -23.443 1.00 98.25 261 ARG A C 1
ATOM 2090 O O . ARG A 1 261 ? 8.551 -5.261 -24.248 1.00 98.25 261 ARG A O 1
ATOM 2097 N N . LEU A 1 262 ? 6.654 -5.486 -23.058 1.00 97.69 262 LEU A N 1
ATOM 2098 C CA . LEU A 1 262 ? 6.029 -4.293 -23.623 1.00 97.69 262 LEU A CA 1
ATOM 2099 C C . LEU A 1 262 ? 6.843 -3.030 -23.328 1.00 97.69 262 LEU A C 1
ATOM 2101 O O . LEU A 1 262 ? 6.814 -2.116 -24.135 1.00 97.69 262 LEU A O 1
ATOM 2105 N N . MET A 1 263 ? 7.547 -2.925 -22.198 1.00 97.00 263 MET A N 1
ATOM 2106 C CA . MET A 1 263 ? 8.419 -1.775 -21.914 1.00 97.00 263 MET A CA 1
ATOM 2107 C C . MET A 1 263 ? 9.671 -1.744 -22.798 1.00 97.00 263 MET A C 1
ATOM 2109 O O . MET A 1 263 ? 10.069 -0.654 -23.210 1.00 97.00 263 MET A O 1
ATOM 2113 N N . ALA A 1 264 ? 10.259 -2.910 -23.077 1.00 94.50 264 ALA A N 1
ATOM 2114 C CA . ALA A 1 264 ? 11.490 -3.060 -23.855 1.00 94.50 264 ALA A CA 1
ATOM 2115 C C . ALA A 1 264 ? 11.296 -2.913 -25.378 1.00 94.50 264 ALA A C 1
ATOM 2117 O O . ALA A 1 264 ? 12.262 -2.620 -26.077 1.00 94.50 264 ALA A O 1
ATOM 2118 N N . GLU A 1 265 ? 10.066 -3.078 -25.876 1.00 90.12 265 GLU A N 1
ATOM 2119 C CA . GLU A 1 265 ? 9.653 -2.725 -27.250 1.00 90.12 265 GLU A CA 1
ATOM 2120 C C . GLU A 1 265 ? 9.652 -1.203 -27.499 1.00 90.12 265 GLU A C 1
ATOM 2122 O O . GLU A 1 265 ? 10.218 -0.760 -28.522 1.00 90.12 265 GLU A O 1
#

Solvent-accessible surface area (backbone atoms only — not comparable to full-atom values): 14188 Å² total; per-residue (Å²): 75,67,94,49,82,68,78,71,64,60,48,67,72,57,50,51,52,50,52,56,49,50,27,52,52,30,19,39,51,24,43,74,67,64,76,32,84,44,48,69,58,59,45,44,64,24,65,48,59,42,52,63,34,50,65,66,52,68,67,38,31,30,39,34,52,47,54,65,69,54,52,56,58,39,70,72,43,83,72,44,30,32,43,54,51,35,50,50,55,39,53,44,48,38,73,82,39,71,89,44,57,70,46,62,55,62,49,29,27,39,42,42,45,97,87,62,46,27,34,32,39,30,56,26,32,76,45,97,89,68,33,31,41,30,38,27,35,55,96,62,36,49,79,48,78,50,36,61,66,39,29,28,48,40,46,50,54,51,17,58,76,10,58,48,37,52,43,30,49,35,31,38,51,51,51,45,35,66,75,77,38,65,94,49,52,61,54,67,67,52,46,47,28,48,49,68,68,44,49,73,90,58,50,48,83,53,93,94,57,79,81,77,90,61,95,67,54,75,43,46,49,44,38,46,46,52,62,80,38,41,68,47,35,57,75,71,28,44,53,35,47,66,53,59,47,84,38,80,25,60,76,22,47,68,41,51,52,52,50,33,52,47,30,52,96

Foldseek 3Di:
DAFDFPPCLPPPVNVVVVLVLQLLLLQLLCCQAVVDRGSPPQKAFFDCVLLVLDNDQAEGEMEGEGEVVVVVVLVPDPWASQVVVLVSSQVSSCVVVVPWDWDRDFFFIWTADPVGHIYTYWYWHADPVRKTWTWGRPPGIDIDIDRRVQLSVQSVVLCVQQVNPLSSQLNLLVVCCVPPVVVADADSQLSNQLSSVQQPNHHDADVPDDDPPDPDDSLVSSLVSLVVCVVCCQPVNGARRRGRDGHRCNRNSVVSNVSSVVNRD

Mean predicted aligned error: 3.75 Å

Organism: NCBI:txid1588748

Nearest PDB structures (foldseek):
  6wt9-assembly1_A  TM=6.475E-01  e=3.434E-10  Capnocytophaga granulosa
  7x4g-assembly1_A  TM=6.431E-01  e=4.319E-10  Cecembia lonarensis
  7ljn-assembly4_D  TM=6.531E-01  e=8.112E-10  Bradyrhizobium diazoefficiens
  7ljn-assembly2_B  TM=6.418E-01  e=1.283E-09  Bradyrhizobium diazoefficiens
  7ljn-assembly1_A  TM=6.247E-01  e=1.080E-09  Bradyrhizobium diazoefficiens

Secondary structure (DSSP, 8-state):
------TT-S-HHHHHHHHHHHHHHHHHHHHHHHS---SSTTEEE-HHHHTT---SSSSEEEEEEPPHHHHHHHHTSSS-HHHHHHHHHHHHHHHH-TTSEEEEETTEEEEE-TTS-EEEEEEEEE-TTS-EEEEE-GGG-EEEEE-HHHHHHHHHHHHHHTTTHHHHHHHHHHHHHHHH-TTS---HHHHHHHHHHHTTT--PPPTTPPPP--SS-HHHHHHHHHHHTHHHHHHT-EEPTTT--EE--TTTHHHHHHHHHHHH-

Radius of gyration: 20.02 Å; Cα contacts (8 Å, |Δi|>4): 437; chains: 1; bounding box: 51×39×54 Å

Sequence (265 aa):
MRLRRYDNVIPNDIRDKVSLRYKKITKVINREFWNSESEISNSIFVGSYGRNTAISTSDIDILAVLPSAEFDRYNSLSGNAQSRLLQSVRKAIKVTYPNSDIRADGQIVKVNFSDGIQFEVLPAFKQWDGSYIYPNSNMGGNWLSTNPEAEQNAIREKNSSSNGLLVATCRHMRYIRDHYFKSYTLSGIVIDSFVYHAIGGWHFTKQGEEKSASSMIYEEVLLNYYNDNSFNLQWGGLKAPGSYDDVSVAKSYECLGKVLRLMAE

pLDDT: mean 95.48, std 5.11, range [64.81, 98.81]